Protein AF-A0AAP1VCW6-F1 (afdb_monomer)

Nearest PDB structures (foldseek):
  6bph-assembly1_A-2  TM=6.369E-01  e=2.615E-01  Homo sapiens
  2lcc-assembly1_A  TM=6.722E-01  e=4.137E-01  Homo sapiens
  4qqg-assembly7_G  TM=6.232E-01  e=1.230E+00  Homo sapiens
  7qfz-assembly4_G  TM=5.768E-01  e=9.234E-01  Escherichia fergusonii ATCC 35469
  7qfz-assembly4_H  TM=5.572E-01  e=1.230E+00  Escherichia fergusonii ATCC 35469

Mean predicted aligned error: 6.57 Å

Foldseek 3Di:
DCAQQVLLQQFQQQLKWWQDPVGTDGDDLQLSQLLSQLLRLLRQLVPDFAKEKEKAFQDCLCSLLSSLNSLVLSLLQVDDLVVLLVVLQPDDFQQKKKWWDCPPPPSDIDIWIFTFRHWDDDPNFIWTWTQTDPPVVSHRPIDTAGSVRCLVRLIASADQDPVNVVLLQLLLVQSPLRGPPGDSSSSSRHDAQFEEEEQVVSNVVSQPPIWMDGPPHPTDRSVSNQQEQDPNRHRGRYYYHYLPHPDQPTPQSHEYEQEALSSLVCVLSHNHRHYYYYYYPVRDDPSSCVSCVLQVVQFDPPPSPWDPHPNGNDDNPPSMDMTMGTHDPPDSSPVPDD

Radius of gyration: 20.43 Å; Cα contacts (8 Å, |Δi|>4): 714; chains: 1; bounding box: 52×55×57 Å

Secondary structure (DSSP, 8-state):
---SHHHHTTB-GGG-EEEETTEEEEPPHHHHHHHHHHHHHHHHHTTSSEEEEEEEES--TTHHHHHHHHHHHHHHHH--HHHHHHHHHTSPTT-EEEEEETT-TTS--EEEEEEEEEEEEETTEEEEEEEEEESGGGTT-EEEEEHHHHHHHT-BSSB--HHHHHHHHHHHHHHHHHBTT--SSGGGSSS-SEEEEE-HHHHHHHHTT-EEEETTEEEEEHHHHTTEEPTT-B--SEEEEETT-------TTSEEEEESHHHHTTGGG---SEEEEEEEGGG--HHHHHHHHTTGGGB-SS-S----SSS---PPPTT-EEEEEEEPTT--TT-S--

pLDDT: mean 87.12, std 12.09, range [39.97, 98.0]

Solvent-accessible surface area (backbone atoms only — not comparable to full-atom values): 17910 Å² total; per-residue (Å²): 130,85,63,44,46,63,56,49,48,29,49,45,62,87,52,41,26,39,46,50,98,92,41,79,38,74,54,54,69,66,53,46,44,32,22,49,50,18,22,50,39,27,36,45,22,70,74,66,51,30,35,42,35,42,35,37,23,84,64,47,83,57,43,63,56,30,22,49,47,13,23,46,50,34,44,25,49,69,57,50,78,64,60,48,48,52,55,62,66,67,49,58,67,63,42,59,34,19,34,37,45,65,78,28,100,79,71,48,65,43,70,36,30,25,27,32,70,38,76,45,76,57,97,92,41,63,22,47,29,27,36,22,51,36,51,74,95,35,48,76,40,73,44,71,31,37,63,73,50,36,63,73,28,32,48,16,61,18,50,77,48,73,69,50,47,56,37,50,52,52,28,44,54,50,42,50,77,32,21,59,81,37,45,76,62,44,81,43,41,51,60,47,46,25,29,38,27,25,60,56,70,60,57,56,57,60,38,57,85,40,27,36,31,37,99,90,42,78,72,39,44,45,56,46,53,44,31,57,19,48,93,84,41,37,49,35,38,30,34,58,41,44,54,89,52,86,79,70,86,53,36,47,64,9,32,34,34,21,45,33,51,76,22,46,75,44,58,86,67,59,70,28,19,13,32,35,36,42,24,29,62,86,44,67,44,71,68,51,47,60,62,51,56,76,45,55,90,33,53,44,89,72,61,85,82,76,50,88,50,86,52,61,76,68,75,70,50,95,72,42,50,75,49,52,27,54,42,69,74,94,59,64,85,77,76,61,84,131

Sequence (338 aa):
MQQVDTVMGAVHRERLSVRTDGGSCPMPAWADWLIWLGAWLRSQAALSGRRVTVVLLPTRRLAAAFVGLGAMLAASRLHDDILDWEALQALPVGTLVHWRDLKGKNGRAVSYSGTVDGICDIDGNQFLAIVGQTPAKSKGVTYRLSRASALRYGVTRGAVTKRGEDTLARAASLMKNIVDASSTTWIRSPMADSTVITERSSFLADLDGVLLETDNVPAVSLRETLVLTDSEGRHGKLRLIPVRGLDSDDVLQGVTILDGARATSRLGQVSARSTVVLLDHADFDEEVANVLNRFLAYSVDEGIHVGEGVNPVIEPPTSINSFIFALPEGKDIFDGEI

Structure (mmCIF, N/CA/C/O backbone):
data_AF-A0AAP1VCW6-F1
#
_entry.id   AF-A0AAP1VCW6-F1
#
loop_
_atom_site.group_PDB
_atom_site.id
_atom_site.type_symbol
_atom_site.label_atom_id
_atom_site.label_alt_id
_atom_site.label_comp_id
_atom_site.label_asym_id
_atom_site.label_entity_id
_atom_site.label_seq_id
_atom_site.pdbx_PDB_ins_code
_atom_site.Cartn_x
_atom_site.Cartn_y
_atom_site.Cartn_z
_atom_site.occupancy
_atom_site.B_iso_or_equiv
_atom_site.auth_seq_id
_atom_site.auth_comp_id
_atom_site.auth_asym_id
_atom_site.auth_atom_id
_atom_site.pdbx_PDB_model_num
ATOM 1 N N . MET A 1 1 ? -17.759 -9.996 -13.072 1.00 47.34 1 MET A N 1
ATOM 2 C CA . MET A 1 1 ? -16.914 -9.454 -14.161 1.00 47.34 1 MET A CA 1
ATOM 3 C C . MET A 1 1 ? -17.085 -7.939 -14.405 1.00 47.34 1 MET A C 1
ATOM 5 O O . MET A 1 1 ? -16.941 -7.492 -15.526 1.00 47.34 1 MET A O 1
ATOM 9 N N . GLN A 1 2 ? -17.289 -7.101 -13.376 1.00 49.19 2 GLN A N 1
ATOM 10 C CA . GLN A 1 2 ? -17.204 -5.622 -13.483 1.00 49.19 2 GLN A CA 1
ATOM 11 C C . GLN A 1 2 ? -15.735 -5.100 -13.442 1.00 49.19 2 GLN A C 1
ATOM 13 O O . GLN A 1 2 ? -15.433 -4.085 -12.833 1.00 49.19 2 GLN A O 1
ATOM 18 N N . GLN A 1 3 ? -14.775 -5.877 -13.955 1.00 71.38 3 GLN A N 1
ATOM 19 C CA . GLN A 1 3 ? -13.795 -6.476 -13.039 1.00 71.38 3 GLN A CA 1
ATOM 20 C C . GLN A 1 3 ? -12.380 -5.861 -12.952 1.00 71.38 3 GLN A C 1
ATOM 22 O O . GLN A 1 3 ? -11.855 -5.810 -11.850 1.00 71.38 3 GLN A O 1
ATOM 27 N N . VAL A 1 4 ? -11.752 -5.364 -14.015 1.00 79.94 4 VAL A N 1
ATOM 28 C CA . VAL A 1 4 ? -10.428 -4.690 -13.933 1.00 79.94 4 VAL A CA 1
ATOM 29 C C . VAL A 1 4 ? -10.440 -3.413 -14.761 1.00 79.94 4 VAL A C 1
ATOM 31 O O . VAL A 1 4 ? -9.986 -2.373 -14.291 1.00 79.94 4 VAL A O 1
ATOM 34 N N . ASP A 1 5 ? -11.055 -3.457 -15.939 1.00 81.50 5 ASP A N 1
ATOM 35 C CA . ASP A 1 5 ? -11.090 -2.341 -16.891 1.00 81.50 5 ASP A CA 1
ATOM 36 C C . ASP A 1 5 ? -11.745 -1.090 -16.309 1.00 81.50 5 ASP A C 1
ATOM 38 O O . ASP A 1 5 ? -11.299 0.024 -16.562 1.00 81.50 5 ASP A O 1
ATOM 42 N N . THR A 1 6 ? -12.761 -1.257 -15.457 1.00 85.56 6 THR A N 1
ATOM 43 C CA . THR A 1 6 ? -13.397 -0.133 -14.757 1.00 85.56 6 THR A CA 1
ATOM 44 C C . THR A 1 6 ? -12.452 0.539 -13.761 1.00 85.56 6 THR A C 1
ATOM 46 O O . THR A 1 6 ? -12.497 1.757 -13.606 1.00 85.56 6 THR A O 1
ATOM 49 N N . VAL A 1 7 ? -11.594 -0.231 -13.085 1.00 85.81 7 VAL A N 1
ATOM 50 C CA . VAL A 1 7 ? -10.597 0.325 -12.159 1.00 85.81 7 VAL A CA 1
ATOM 51 C C . VAL A 1 7 ? -9.491 1.001 -12.955 1.00 85.81 7 VAL A C 1
ATOM 53 O O . VAL A 1 7 ? -9.175 2.155 -12.697 1.00 85.81 7 VAL A O 1
ATOM 56 N N . MET A 1 8 ? -8.952 0.318 -13.965 1.00 88.31 8 MET A N 1
ATOM 57 C CA . MET A 1 8 ? -7.858 0.837 -14.788 1.00 88.31 8 MET A CA 1
ATOM 58 C C . MET A 1 8 ? -8.272 2.073 -15.595 1.00 88.31 8 MET A C 1
ATOM 60 O O . MET A 1 8 ? -7.515 3.036 -15.682 1.00 88.31 8 MET A O 1
ATOM 64 N N . GLY A 1 9 ? -9.498 2.101 -16.121 1.00 86.44 9 GLY A N 1
ATOM 65 C CA . GLY A 1 9 ? -10.064 3.257 -16.816 1.00 86.44 9 GLY A CA 1
ATOM 66 C C . GLY A 1 9 ? -10.303 4.474 -15.918 1.00 86.44 9 GLY A C 1
ATOM 67 O O . GLY A 1 9 ? -10.475 5.570 -16.437 1.00 86.44 9 GLY A O 1
ATOM 68 N N . ALA A 1 10 ? -10.284 4.305 -14.592 1.00 89.56 10 ALA A N 1
ATOM 69 C CA . ALA A 1 10 ? -10.431 5.396 -13.633 1.00 89.56 10 ALA A CA 1
ATOM 70 C C . ALA A 1 10 ? -9.092 6.019 -13.195 1.00 89.56 10 ALA A C 1
ATOM 72 O O . ALA A 1 10 ? -9.123 7.009 -12.470 1.00 89.56 10 ALA A O 1
ATOM 73 N N . VAL A 1 11 ? -7.934 5.455 -13.570 1.00 90.62 11 VAL A N 1
ATOM 74 C CA . VAL A 1 11 ? -6.604 5.907 -13.108 1.00 90.62 11 VAL A CA 1
ATOM 75 C C . VAL A 1 11 ? -5.882 6.726 -14.185 1.00 90.62 11 VAL A C 1
ATOM 77 O O . VAL A 1 11 ? -5.208 6.176 -15.047 1.00 90.62 11 VAL A O 1
ATOM 80 N N . HIS A 1 12 ? -5.952 8.049 -14.108 1.00 92.00 12 HIS A N 1
ATOM 81 C CA . HIS A 1 12 ? -5.403 9.008 -15.082 1.00 92.00 12 HIS A CA 1
ATOM 82 C C . HIS A 1 12 ? -3.909 9.302 -14.857 1.00 92.00 12 HIS A C 1
ATOM 84 O O . HIS A 1 12 ? -3.533 10.374 -14.371 1.00 92.00 12 HIS A O 1
ATOM 90 N N . ARG A 1 13 ? -3.036 8.325 -15.144 1.00 91.75 13 ARG A N 1
ATOM 91 C CA . ARG A 1 13 ? -1.577 8.415 -14.896 1.00 91.75 13 ARG A CA 1
ATOM 92 C C . ARG A 1 13 ? -0.891 9.525 -15.687 1.00 91.75 13 ARG A C 1
ATOM 94 O O . ARG A 1 13 ? 0.103 10.064 -15.217 1.00 91.75 13 ARG A O 1
ATOM 101 N N . GLU A 1 14 ? -1.439 9.915 -16.831 1.00 91.44 14 GLU A N 1
ATOM 102 C CA . GLU A 1 14 ? -0.944 11.016 -17.657 1.00 91.44 14 GLU A CA 1
ATOM 103 C C . GLU A 1 14 ? -0.991 12.376 -16.944 1.00 91.44 14 GLU A C 1
ATOM 105 O O . GLU A 1 14 ? -0.280 13.300 -17.332 1.00 91.44 14 GLU A O 1
ATOM 110 N N . ARG A 1 15 ? -1.784 12.493 -15.870 1.00 93.88 15 ARG A N 1
ATOM 111 C CA . ARG A 1 15 ? -1.825 13.681 -15.001 1.00 93.88 15 ARG A CA 1
ATOM 112 C C . ARG A 1 15 ? -0.663 13.744 -14.014 1.00 93.88 15 ARG A C 1
ATOM 114 O O . ARG A 1 15 ? -0.519 14.745 -13.313 1.00 93.88 15 ARG A O 1
ATOM 121 N N . LEU A 1 16 ? 0.115 12.670 -13.894 1.00 94.56 16 LEU A N 1
ATOM 122 C CA . LEU A 1 16 ? 1.230 12.569 -12.969 1.00 94.56 16 LEU A CA 1
ATOM 123 C C . LEU A 1 16 ? 2.539 12.941 -13.667 1.00 94.56 16 LEU A C 1
ATOM 125 O O . LEU A 1 16 ? 2.917 12.378 -14.693 1.00 94.56 16 LEU A O 1
ATOM 129 N N . SER A 1 17 ? 3.273 13.853 -13.048 1.00 95.50 17 SER A N 1
ATOM 130 C CA . SER A 1 17 ? 4.595 14.284 -13.493 1.00 95.50 17 SER A CA 1
ATOM 131 C C . SER A 1 17 ? 5.607 14.167 -12.359 1.00 95.50 17 SER A C 1
ATOM 133 O O . SER A 1 17 ? 5.255 14.115 -11.175 1.00 95.50 17 SER A O 1
ATOM 135 N N . VAL A 1 18 ? 6.884 14.087 -12.731 1.00 94.94 18 VAL A N 1
ATOM 136 C CA . VAL A 1 18 ? 8.005 14.145 -11.793 1.00 94.94 18 VAL A CA 1
ATOM 137 C C . VAL A 1 18 ? 8.579 15.549 -11.845 1.00 94.94 18 VAL A C 1
ATOM 139 O O . VAL A 1 18 ? 8.857 16.086 -12.916 1.00 94.94 18 VAL A O 1
ATOM 142 N N . ARG A 1 19 ? 8.789 16.154 -10.680 1.00 93.38 19 ARG A N 1
ATOM 143 C CA . ARG A 1 19 ? 9.448 17.451 -10.590 1.00 93.38 19 ARG A CA 1
ATOM 144 C C . ARG A 1 19 ? 10.945 17.260 -10.401 1.00 93.38 19 ARG A C 1
ATOM 146 O O . ARG A 1 19 ? 11.387 16.612 -9.455 1.00 93.38 19 ARG A O 1
ATOM 153 N N . THR A 1 20 ? 11.708 17.873 -11.293 1.00 86.94 20 THR A N 1
ATOM 154 C CA . THR A 1 20 ? 13.172 17.936 -11.263 1.00 86.94 20 THR A CA 1
ATOM 155 C C . THR A 1 20 ? 13.628 19.383 -11.070 1.00 86.94 20 THR A C 1
ATOM 157 O O . THR A 1 20 ? 12.814 20.309 -11.126 1.00 86.94 20 THR A O 1
ATOM 160 N N . ASP A 1 21 ? 14.932 19.609 -10.895 1.00 84.88 21 ASP A N 1
ATOM 161 C CA . ASP A 1 21 ? 15.502 20.965 -10.845 1.00 84.88 21 ASP A CA 1
ATOM 162 C C . ASP A 1 21 ? 15.213 21.768 -12.128 1.00 84.88 21 ASP A C 1
ATOM 164 O O . ASP A 1 21 ? 15.089 22.991 -12.088 1.00 84.88 21 ASP A O 1
ATOM 168 N N . GLY A 1 22 ? 15.053 21.077 -13.264 1.00 85.31 22 GLY A N 1
ATOM 169 C CA . GLY A 1 22 ? 14.693 21.661 -14.559 1.00 85.31 22 GLY A CA 1
ATOM 170 C C . GLY A 1 22 ? 13.197 21.945 -14.740 1.00 85.31 22 GLY A C 1
ATOM 171 O O . GLY A 1 22 ? 12.800 22.422 -15.800 1.00 85.31 22 GLY A O 1
ATOM 172 N N . GLY A 1 23 ? 12.371 21.663 -13.728 1.00 90.62 23 GLY A N 1
ATOM 173 C CA . GLY A 1 23 ? 10.919 21.812 -13.764 1.00 90.62 23 GLY A CA 1
ATOM 174 C C . GLY A 1 23 ? 10.172 20.480 -13.831 1.00 90.62 23 GLY A C 1
ATOM 175 O O . GLY A 1 23 ? 10.717 19.414 -13.526 1.00 90.62 23 GLY A O 1
ATOM 176 N N . SER A 1 24 ? 8.895 20.572 -14.195 1.00 93.12 24 SER A N 1
ATOM 177 C CA . SER A 1 24 ? 8.006 19.426 -14.379 1.00 93.12 24 SER A CA 1
ATOM 178 C C . SER A 1 24 ? 8.373 18.643 -15.629 1.00 93.12 24 SER A C 1
ATOM 180 O O . SER A 1 24 ? 8.515 19.235 -16.703 1.00 93.12 24 SER A O 1
ATOM 182 N N . CYS A 1 25 ? 8.486 17.325 -15.520 1.00 94.44 25 CYS A N 1
ATOM 183 C CA . CYS A 1 25 ? 8.579 16.446 -16.673 1.00 94.44 25 CYS A CA 1
ATOM 184 C C . CYS A 1 25 ? 7.520 15.339 -16.602 1.00 94.44 25 CYS A C 1
ATOM 186 O O . CYS A 1 25 ? 7.168 14.879 -15.510 1.00 94.44 25 CYS A O 1
ATOM 188 N N . PRO A 1 26 ? 6.995 14.894 -17.759 1.00 93.75 26 PRO A N 1
ATOM 189 C CA . PRO A 1 26 ? 6.094 13.753 -17.787 1.00 93.75 26 PRO A CA 1
ATOM 190 C C . PRO A 1 26 ? 6.788 12.522 -17.203 1.00 93.75 26 PRO A C 1
ATOM 192 O O . PRO A 1 26 ? 8.016 12.392 -17.264 1.00 93.75 26 PRO A O 1
ATOM 195 N N . MET A 1 27 ? 5.993 11.608 -16.649 1.00 94.06 27 MET A N 1
ATOM 196 C CA . MET A 1 27 ? 6.517 10.363 -16.106 1.00 94.06 27 MET A CA 1
ATOM 197 C C . MET A 1 27 ? 7.313 9.601 -17.184 1.00 94.06 27 MET A C 1
ATOM 199 O O . MET A 1 27 ? 6.807 9.401 -18.291 1.00 94.06 27 MET A O 1
ATOM 203 N N . PRO A 1 28 ? 8.550 9.150 -16.901 1.00 93.00 28 PRO A N 1
ATOM 204 C CA . PRO A 1 28 ? 9.280 8.288 -17.821 1.00 93.00 28 PRO A CA 1
ATOM 205 C C . PRO A 1 28 ? 8.486 7.013 -18.126 1.00 93.00 28 PRO A C 1
ATOM 207 O O . PRO A 1 28 ? 7.885 6.436 -17.222 1.00 93.00 28 PRO A O 1
ATOM 210 N N . ALA A 1 29 ? 8.548 6.524 -19.368 1.00 91.88 29 ALA A N 1
ATOM 211 C CA . ALA A 1 29 ? 7.742 5.384 -19.823 1.00 91.88 29 ALA A CA 1
ATOM 212 C C . ALA A 1 29 ? 7.870 4.128 -18.936 1.00 91.88 29 ALA A C 1
ATOM 214 O O . ALA A 1 29 ? 6.890 3.428 -18.708 1.00 91.88 29 ALA A O 1
ATOM 215 N N . TRP A 1 30 ? 9.062 3.858 -18.392 1.00 93.50 30 TRP A N 1
ATOM 216 C CA . TRP A 1 30 ? 9.283 2.733 -17.478 1.00 93.50 30 TRP A CA 1
ATOM 217 C C . TRP A 1 30 ? 8.551 2.905 -16.140 1.00 93.50 30 TRP A C 1
ATOM 219 O O . TRP A 1 30 ? 7.970 1.951 -15.632 1.00 93.50 30 TRP A O 1
ATOM 229 N N . ALA A 1 31 ? 8.556 4.112 -15.572 1.00 94.50 31 ALA A N 1
ATOM 230 C CA . ALA A 1 31 ? 7.910 4.399 -14.297 1.00 94.50 31 ALA A CA 1
ATOM 231 C C . ALA A 1 31 ? 6.394 4.415 -14.476 1.00 94.50 31 ALA A C 1
ATOM 233 O O . ALA A 1 31 ? 5.669 3.831 -13.675 1.00 94.50 31 ALA A O 1
ATOM 234 N N . ASP A 1 32 ? 5.932 5.005 -15.579 1.00 94.12 32 ASP A N 1
ATOM 235 C CA . ASP A 1 32 ? 4.535 4.983 -15.976 1.00 94.12 32 ASP A CA 1
ATOM 236 C C . ASP A 1 32 ? 4.026 3.535 -16.098 1.00 94.12 32 ASP A C 1
ATOM 238 O O . ASP A 1 32 ? 3.054 3.167 -15.432 1.00 94.12 32 ASP A O 1
ATOM 242 N N . TRP A 1 33 ? 4.741 2.675 -16.834 1.00 93.88 33 TRP A N 1
ATOM 243 C CA . TRP A 1 33 ? 4.414 1.251 -16.964 1.00 93.88 33 TRP A CA 1
ATOM 244 C C . TRP A 1 33 ? 4.376 0.512 -15.617 1.00 93.88 33 TRP A C 1
ATOM 246 O O . TRP A 1 33 ? 3.460 -0.270 -15.372 1.00 93.88 33 TRP A O 1
ATOM 256 N N . LEU A 1 34 ? 5.311 0.783 -14.701 1.00 96.12 34 LEU A N 1
ATOM 257 C CA . LEU A 1 34 ? 5.307 0.171 -13.365 1.00 96.12 34 LEU A CA 1
ATOM 258 C C . LEU A 1 34 ? 4.115 0.616 -12.506 1.00 96.12 34 LEU A C 1
ATOM 260 O O . LEU A 1 34 ? 3.554 -0.204 -11.777 1.00 96.12 34 LEU A O 1
ATOM 264 N N . ILE A 1 35 ? 3.693 1.881 -12.609 1.00 96.00 35 ILE A N 1
ATOM 265 C CA . ILE A 1 35 ? 2.463 2.367 -11.963 1.00 96.00 35 ILE A CA 1
ATOM 266 C C . ILE A 1 35 ? 1.252 1.619 -12.532 1.00 96.00 35 ILE A C 1
ATOM 268 O O . ILE A 1 35 ? 0.387 1.170 -11.780 1.00 96.00 35 ILE A O 1
ATOM 272 N N . TRP A 1 36 ? 1.191 1.431 -13.851 1.00 94.31 36 TRP A N 1
ATOM 273 C CA . TRP A 1 36 ? 0.135 0.624 -14.461 1.00 94.31 36 TRP A CA 1
ATOM 274 C C . TRP A 1 36 ? 0.160 -0.824 -13.973 1.00 94.31 36 TRP A C 1
ATOM 276 O O . TRP A 1 36 ? -0.883 -1.343 -13.575 1.00 94.31 36 TRP A O 1
ATOM 286 N N . LEU A 1 37 ? 1.338 -1.451 -13.919 1.00 93.94 37 LEU A N 1
ATOM 287 C CA . LEU A 1 37 ? 1.495 -2.826 -13.452 1.00 93.94 37 LEU A CA 1
ATOM 288 C C . LEU A 1 37 ? 0.999 -2.982 -12.011 1.00 93.94 37 LEU A C 1
ATOM 290 O O . LEU A 1 37 ? 0.255 -3.914 -11.713 1.00 93.94 37 LEU A O 1
ATOM 294 N N . GLY A 1 38 ? 1.365 -2.059 -11.120 1.00 95.56 38 GLY A N 1
ATOM 295 C CA . GLY A 1 38 ? 0.890 -2.056 -9.737 1.00 95.56 38 GLY A CA 1
ATOM 296 C C . GLY A 1 38 ? -0.632 -1.941 -9.627 1.00 95.56 38 GLY A C 1
ATOM 297 O O . GLY A 1 38 ? -1.262 -2.697 -8.884 1.00 95.56 38 GLY A O 1
ATOM 298 N N . ALA A 1 39 ? -1.234 -1.035 -10.404 1.00 93.88 39 ALA A N 1
ATOM 299 C CA . ALA A 1 39 ? -2.684 -0.849 -10.442 1.00 93.88 39 ALA A CA 1
ATOM 300 C C . ALA A 1 39 ? -3.407 -2.092 -10.986 1.00 93.88 39 ALA A C 1
ATOM 302 O O . ALA A 1 39 ? -4.414 -2.537 -10.420 1.00 93.88 39 ALA A O 1
ATOM 303 N N . TRP A 1 40 ? -2.859 -2.697 -12.041 1.00 91.06 40 TRP A N 1
ATOM 304 C CA . TRP A 1 40 ? -3.385 -3.922 -12.631 1.00 91.06 40 TRP A CA 1
ATOM 305 C C . TRP A 1 40 ? -3.292 -5.089 -11.647 1.00 91.06 40 TRP A C 1
ATOM 307 O O . TRP A 1 40 ? -4.306 -5.720 -11.361 1.00 91.06 40 TRP A O 1
ATOM 317 N N . LEU A 1 41 ? -2.125 -5.326 -11.039 1.00 91.94 41 LEU A N 1
ATOM 318 C CA . LEU A 1 41 ? -1.927 -6.384 -10.042 1.00 91.94 41 LEU A CA 1
ATOM 319 C C . LEU A 1 41 ? -2.873 -6.240 -8.848 1.00 91.94 41 LEU A C 1
ATOM 321 O O . LEU A 1 41 ? -3.428 -7.240 -8.385 1.00 91.94 41 LEU A O 1
ATOM 325 N N . ARG A 1 42 ? -3.100 -5.012 -8.368 1.00 92.69 42 ARG A N 1
ATOM 326 C CA . ARG A 1 42 ? -4.054 -4.753 -7.282 1.00 92.69 42 ARG A CA 1
ATOM 327 C C . ARG A 1 42 ? -5.489 -5.072 -7.690 1.00 92.69 42 ARG A C 1
ATOM 329 O O . ARG A 1 42 ? -6.232 -5.630 -6.880 1.00 92.69 42 ARG A O 1
ATOM 336 N N . SER A 1 43 ? -5.862 -4.728 -8.919 1.00 89.31 43 SER A N 1
ATOM 337 C CA . SER A 1 43 ? -7.182 -5.030 -9.480 1.00 89.31 43 SER A CA 1
ATOM 338 C C . SER A 1 43 ? -7.376 -6.540 -9.631 1.00 89.31 43 SER A C 1
ATOM 340 O O . SER A 1 43 ? -8.404 -7.070 -9.224 1.00 89.31 43 SER A O 1
ATOM 342 N N . GLN A 1 44 ? -6.355 -7.257 -10.109 1.00 85.31 44 GLN A N 1
ATOM 343 C CA . GLN A 1 44 ? -6.377 -8.718 -10.234 1.00 85.31 44 GLN A CA 1
ATOM 344 C C . GLN A 1 44 ? -6.458 -9.435 -8.881 1.00 85.31 44 GLN A C 1
ATOM 346 O O . GLN A 1 44 ? -7.190 -10.416 -8.763 1.00 85.31 44 GLN A O 1
ATOM 351 N N . ALA A 1 45 ? -5.778 -8.930 -7.843 1.00 82.31 45 ALA A N 1
ATOM 352 C CA . ALA A 1 45 ? -5.829 -9.509 -6.495 1.00 82.31 45 ALA A CA 1
ATOM 353 C C . ALA A 1 45 ? -7.267 -9.591 -5.940 1.00 82.31 45 ALA A C 1
ATOM 355 O O . ALA A 1 45 ? -7.577 -10.455 -5.113 1.00 82.31 45 ALA A O 1
ATOM 356 N N . ALA A 1 46 ? -8.155 -8.708 -6.412 1.00 74.12 46 ALA A N 1
ATOM 357 C CA . ALA A 1 46 ? -9.562 -8.686 -6.034 1.00 74.12 46 ALA A CA 1
ATOM 358 C C . ALA A 1 46 ? -10.414 -9.755 -6.744 1.00 74.12 46 ALA A C 1
ATOM 360 O O . ALA A 1 46 ? -11.499 -10.062 -6.257 1.00 74.12 46 ALA A O 1
ATOM 361 N N . LEU A 1 47 ? -9.964 -10.320 -7.873 1.00 69.88 47 LEU A N 1
ATOM 362 C CA . LEU A 1 47 ? -10.823 -11.129 -8.744 1.00 69.88 47 LEU A CA 1
ATOM 363 C C . LEU A 1 47 ? -10.869 -12.610 -8.392 1.00 69.88 47 LEU A C 1
ATOM 365 O O . LEU A 1 47 ? -11.973 -13.137 -8.315 1.00 69.88 47 LEU A O 1
ATOM 369 N N . SER A 1 48 ? -9.706 -13.233 -8.180 1.00 67.12 48 SER A N 1
ATOM 370 C CA . SER A 1 48 ? -9.468 -14.633 -7.761 1.00 67.12 48 SER A CA 1
ATOM 371 C C . SER A 1 48 ? -8.137 -15.104 -8.366 1.00 67.12 48 SER A C 1
ATOM 373 O O . SER A 1 48 ? -7.737 -14.615 -9.426 1.00 67.12 48 SER A O 1
ATOM 375 N N . GLY A 1 49 ? -7.479 -16.081 -7.744 1.00 71.31 49 GLY A N 1
ATOM 376 C CA . GLY A 1 49 ? -6.207 -16.647 -8.208 1.00 71.31 49 GLY A CA 1
ATOM 377 C C . GLY A 1 49 ? -4.969 -15.935 -7.660 1.00 71.31 49 GLY A C 1
ATOM 378 O O . GLY A 1 49 ? -4.986 -14.731 -7.394 1.00 71.31 49 GLY A O 1
ATOM 379 N N . ARG A 1 50 ? -3.877 -16.692 -7.487 1.00 82.25 50 ARG A N 1
ATOM 380 C CA . ARG A 1 50 ? -2.571 -16.141 -7.108 1.00 82.25 50 ARG A CA 1
ATOM 381 C C . ARG A 1 50 ? -1.755 -15.882 -8.376 1.00 82.25 50 ARG A C 1
ATOM 383 O O . ARG A 1 50 ? -1.666 -16.745 -9.237 1.00 82.25 50 ARG A O 1
ATOM 390 N N . ARG A 1 51 ? -1.166 -14.701 -8.522 1.00 87.75 51 ARG A N 1
ATOM 391 C CA . ARG A 1 51 ? -0.361 -14.288 -9.676 1.00 87.75 51 ARG A CA 1
ATOM 392 C C . ARG A 1 51 ? 1.024 -13.883 -9.216 1.00 87.75 51 ARG A C 1
ATOM 394 O O . ARG A 1 51 ? 1.166 -13.173 -8.221 1.00 87.75 51 ARG A O 1
ATOM 401 N N . VAL A 1 52 ? 2.034 -14.296 -9.967 1.00 90.69 52 VAL A N 1
ATOM 402 C CA . VAL A 1 52 ? 3.416 -13.858 -9.779 1.00 90.69 52 VAL A CA 1
ATOM 403 C C . VAL A 1 52 ? 3.879 -13.218 -11.077 1.00 90.69 52 VAL A C 1
ATOM 405 O O . VAL A 1 52 ? 3.827 -13.848 -12.126 1.00 90.69 52 VAL A O 1
ATOM 408 N N . THR A 1 53 ? 4.305 -11.961 -11.023 1.00 92.38 53 THR A N 1
ATOM 409 C CA . THR A 1 53 ? 4.926 -11.268 -12.160 1.00 92.38 53 THR A CA 1
ATOM 410 C C . THR A 1 53 ? 6.404 -11.074 -11.881 1.00 92.38 53 THR A C 1
ATOM 412 O O . THR A 1 53 ? 6.758 -10.530 -10.845 1.00 92.38 53 THR A O 1
ATOM 415 N N . VAL A 1 54 ? 7.276 -11.495 -12.786 1.00 92.94 54 VAL A N 1
ATOM 416 C CA . VAL A 1 54 ? 8.714 -11.222 -12.711 1.00 92.94 54 VAL A CA 1
ATOM 417 C C . VAL A 1 54 ? 9.033 -10.127 -13.709 1.00 92.94 54 VAL A C 1
ATOM 419 O O . VAL A 1 54 ? 8.663 -10.240 -14.872 1.00 92.94 54 VAL A O 1
ATOM 422 N N . VAL A 1 55 ? 9.710 -9.075 -13.259 1.00 94.38 55 VAL A N 1
ATOM 423 C CA . VAL A 1 55 ? 10.111 -7.932 -14.078 1.00 94.38 55 VAL A CA 1
ATOM 424 C C . VAL A 1 55 ? 11.623 -7.775 -13.995 1.00 94.38 55 VAL A C 1
ATOM 426 O O . VAL A 1 55 ? 12.173 -7.561 -12.915 1.00 94.38 55 VAL A O 1
ATOM 429 N N . LEU A 1 56 ? 12.283 -7.851 -15.147 1.00 93.62 56 LEU A N 1
ATOM 430 C CA . LEU A 1 56 ? 13.702 -7.555 -15.298 1.00 93.62 56 LEU A CA 1
AT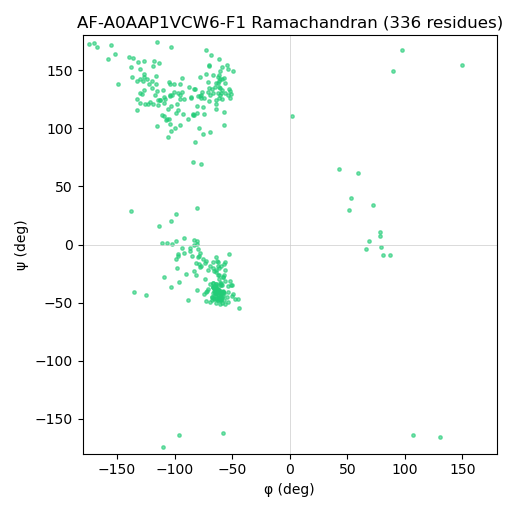OM 431 C C . LEU A 1 56 ? 13.851 -6.123 -15.809 1.00 93.62 56 LEU A C 1
ATOM 433 O O . LEU A 1 56 ? 13.371 -5.799 -16.897 1.00 93.62 56 LEU A O 1
ATOM 437 N N . LEU A 1 57 ? 14.541 -5.284 -15.042 1.00 93.38 57 LEU A N 1
ATOM 438 C CA . LEU A 1 57 ? 14.779 -3.878 -15.355 1.00 93.38 57 LEU A CA 1
ATOM 439 C C . LEU A 1 57 ? 16.271 -3.614 -15.617 1.00 93.38 57 LEU A C 1
ATOM 441 O O . LEU A 1 57 ? 17.125 -4.331 -15.087 1.00 93.38 57 LEU A O 1
ATOM 445 N N . PRO A 1 58 ? 16.618 -2.550 -16.367 1.00 89.81 58 PRO A N 1
ATOM 446 C CA . PRO A 1 58 ? 18.001 -2.080 -16.455 1.00 89.81 58 PRO A CA 1
ATOM 447 C C . PRO A 1 58 ? 18.503 -1.562 -15.102 1.00 89.81 58 PRO A C 1
ATOM 449 O O . PRO A 1 58 ? 19.673 -1.708 -14.764 1.00 89.81 58 PRO A O 1
ATOM 452 N N . THR A 1 59 ? 17.598 -0.937 -14.346 1.00 92.38 59 THR A N 1
ATOM 453 C CA . THR A 1 59 ? 17.766 -0.587 -12.940 1.00 92.38 59 THR A CA 1
ATOM 454 C C . THR A 1 59 ? 16.407 -0.621 -12.245 1.00 92.38 59 THR A C 1
ATOM 456 O O . THR A 1 59 ? 15.408 -0.146 -12.788 1.00 92.38 59 THR A O 1
ATOM 459 N N . ARG A 1 60 ? 16.372 -1.160 -11.032 1.00 93.62 60 ARG A N 1
ATOM 460 C CA . ARG A 1 60 ? 15.192 -1.287 -10.181 1.00 93.62 60 ARG A CA 1
ATOM 461 C C . ARG A 1 60 ? 15.115 -0.191 -9.128 1.00 93.62 60 ARG A C 1
ATOM 463 O O . ARG A 1 60 ? 14.183 -0.198 -8.325 1.00 93.62 60 ARG A O 1
ATOM 470 N N . ARG A 1 61 ? 16.050 0.774 -9.128 1.00 94.44 61 ARG A N 1
ATOM 471 C CA . ARG A 1 61 ? 15.942 1.975 -8.282 1.00 94.44 61 ARG A CA 1
ATOM 472 C C . ARG A 1 61 ? 14.568 2.598 -8.513 1.00 94.44 61 ARG A C 1
ATOM 474 O O . ARG A 1 61 ? 14.190 2.849 -9.652 1.00 94.44 61 ARG A O 1
ATOM 481 N N . LEU A 1 62 ? 13.818 2.815 -7.432 1.00 96.31 62 LEU A N 1
ATOM 482 C CA . LEU A 1 62 ? 12.431 3.309 -7.428 1.00 96.31 62 LEU A CA 1
ATOM 483 C C . LEU A 1 62 ? 11.362 2.380 -8.028 1.00 96.31 62 LEU A C 1
ATOM 485 O O . LEU A 1 62 ? 10.179 2.708 -7.935 1.00 96.31 62 LEU A O 1
ATOM 489 N N . ALA A 1 63 ? 11.702 1.224 -8.599 1.00 97.25 63 ALA A N 1
ATOM 490 C CA . ALA A 1 63 ? 10.714 0.388 -9.277 1.00 97.25 63 ALA A CA 1
ATOM 491 C C . ALA A 1 63 ? 9.606 -0.076 -8.316 1.00 97.25 63 ALA A C 1
ATOM 493 O O . ALA A 1 63 ? 8.419 0.098 -8.594 1.00 97.25 63 ALA A O 1
ATOM 494 N N . ALA A 1 64 ? 9.990 -0.550 -7.127 1.00 97.94 64 ALA A N 1
ATOM 495 C CA . ALA A 1 64 ? 9.045 -0.952 -6.085 1.00 97.94 64 ALA A CA 1
ATOM 496 C C . ALA A 1 64 ? 8.142 0.200 -5.616 1.00 97.94 64 ALA A C 1
ATOM 498 O O . ALA A 1 64 ? 6.974 -0.012 -5.293 1.00 97.94 64 ALA A O 1
ATOM 499 N N . ALA A 1 65 ? 8.663 1.427 -5.614 1.00 97.81 65 ALA A N 1
ATOM 500 C CA . ALA A 1 65 ? 7.910 2.617 -5.246 1.00 97.81 65 ALA A CA 1
ATOM 501 C C . ALA A 1 65 ? 6.809 2.923 -6.269 1.00 97.81 65 ALA A C 1
ATOM 503 O O . ALA A 1 65 ? 5.670 3.176 -5.886 1.00 97.81 65 ALA A O 1
ATOM 504 N N . PHE A 1 66 ? 7.126 2.849 -7.562 1.00 97.94 66 PHE A N 1
ATOM 505 C CA . PHE A 1 66 ? 6.160 3.105 -8.631 1.00 97.94 66 PHE A CA 1
ATOM 506 C C . PHE A 1 66 ? 5.105 2.004 -8.752 1.00 97.94 66 PHE A C 1
ATOM 508 O O . PHE A 1 66 ? 3.924 2.314 -8.897 1.00 97.94 66 PHE A O 1
ATOM 515 N N . VAL A 1 67 ? 5.487 0.737 -8.576 1.00 98.00 67 VAL A N 1
ATOM 516 C CA . VAL A 1 67 ? 4.514 -0.360 -8.459 1.00 98.00 67 VAL A CA 1
ATOM 517 C C . VAL A 1 67 ? 3.606 -0.158 -7.241 1.00 98.00 67 VAL A C 1
ATOM 519 O O . VAL A 1 67 ? 2.385 -0.258 -7.356 1.00 98.00 67 VAL A O 1
ATOM 522 N N . GLY A 1 68 ? 4.174 0.183 -6.080 1.00 97.50 68 GLY A N 1
ATOM 523 C CA . GLY A 1 68 ? 3.401 0.471 -4.870 1.00 97.50 68 GLY A CA 1
ATOM 524 C C . GLY A 1 68 ? 2.424 1.636 -5.056 1.00 97.50 68 GLY A C 1
ATOM 525 O O . GLY A 1 68 ? 1.267 1.538 -4.652 1.00 97.50 68 GLY A O 1
ATOM 526 N N . LEU A 1 69 ? 2.852 2.704 -5.737 1.00 97.69 69 LEU A N 1
ATOM 527 C CA . LEU A 1 69 ? 1.995 3.836 -6.096 1.00 97.69 69 LEU A CA 1
ATOM 528 C C . LEU A 1 69 ? 0.817 3.393 -6.969 1.00 97.69 69 LEU A C 1
ATOM 530 O O . LEU A 1 69 ? -0.326 3.733 -6.672 1.00 97.69 69 LEU A O 1
ATOM 534 N N . GLY A 1 70 ? 1.085 2.598 -8.005 1.00 96.88 70 GLY A N 1
ATOM 535 C CA . GLY A 1 70 ? 0.058 1.995 -8.850 1.00 96.88 70 GLY A CA 1
ATOM 536 C C . GLY A 1 70 ? -0.988 1.220 -8.057 1.00 96.88 70 GLY A C 1
ATOM 537 O O . GLY A 1 70 ? -2.193 1.438 -8.206 1.00 96.88 70 GLY A O 1
ATOM 538 N N . ALA A 1 71 ? -0.525 0.352 -7.159 1.00 96.31 71 ALA A N 1
ATOM 539 C CA . ALA A 1 71 ? -1.403 -0.434 -6.306 1.00 96.31 71 ALA A CA 1
ATOM 540 C C . ALA A 1 71 ? -2.261 0.453 -5.384 1.00 96.31 71 ALA A C 1
ATOM 542 O O . ALA A 1 71 ? -3.454 0.197 -5.231 1.00 96.31 71 ALA A O 1
ATOM 543 N N . MET A 1 72 ? -1.699 1.531 -4.828 1.00 95.94 72 MET A N 1
ATOM 544 C CA . MET A 1 72 ? -2.444 2.506 -4.019 1.00 95.94 72 MET A CA 1
ATOM 545 C C . MET A 1 72 ? -3.495 3.274 -4.832 1.00 95.94 72 MET A C 1
ATOM 547 O O . MET A 1 72 ? -4.606 3.481 -4.343 1.00 95.94 72 MET A O 1
ATOM 551 N N . LEU A 1 73 ? -3.191 3.664 -6.076 1.00 95.38 73 LEU A N 1
ATOM 552 C CA . LEU A 1 73 ? -4.153 4.331 -6.964 1.00 95.38 73 LEU A CA 1
ATOM 553 C C . LEU A 1 73 ? -5.389 3.448 -7.182 1.00 95.38 73 LEU A C 1
ATOM 555 O O . LEU A 1 73 ? -6.514 3.888 -6.926 1.00 95.38 73 LEU A O 1
ATOM 559 N N . ALA A 1 74 ? -5.178 2.182 -7.553 1.00 93.81 74 ALA A N 1
ATOM 560 C CA . ALA A 1 74 ? -6.255 1.205 -7.712 1.00 93.81 74 ALA A CA 1
ATOM 561 C C . ALA A 1 74 ? -6.996 0.927 -6.392 1.00 93.81 74 ALA A C 1
ATOM 563 O O . ALA A 1 74 ? -8.227 0.873 -6.374 1.00 93.81 74 ALA A O 1
ATOM 564 N N . ALA A 1 75 ? -6.280 0.805 -5.270 1.00 93.44 75 ALA A N 1
ATOM 565 C CA . ALA A 1 75 ? -6.888 0.587 -3.958 1.00 93.44 75 ALA A CA 1
ATOM 566 C C . ALA A 1 75 ? -7.805 1.746 -3.538 1.00 93.44 75 ALA A C 1
ATOM 568 O O . ALA A 1 75 ? -8.898 1.503 -3.031 1.00 93.44 75 ALA A O 1
ATOM 569 N N . SER A 1 76 ? -7.416 2.994 -3.823 1.00 94.19 76 SER A N 1
ATOM 570 C CA . SER A 1 76 ? -8.237 4.173 -3.519 1.00 94.19 76 SER A CA 1
ATOM 571 C C . SER A 1 76 ? -9.585 4.172 -4.251 1.00 94.19 76 SER A C 1
ATOM 573 O O . SER A 1 76 ? -10.573 4.689 -3.727 1.00 94.19 76 SER A O 1
ATOM 575 N N . ARG A 1 77 ? -9.643 3.559 -5.443 1.00 92.50 77 ARG A N 1
ATOM 576 C CA . ARG A 1 77 ? -10.867 3.380 -6.238 1.00 92.50 77 ARG A CA 1
ATOM 577 C C . ARG A 1 77 ? -11.717 2.205 -5.766 1.00 92.50 77 ARG A C 1
ATOM 579 O O . ARG A 1 77 ? -12.943 2.287 -5.824 1.00 92.50 77 ARG A O 1
ATOM 586 N N . LEU A 1 78 ? -11.054 1.111 -5.396 1.00 90.12 78 LEU A N 1
ATOM 587 C CA . LEU A 1 78 ? -11.657 -0.162 -4.988 1.00 90.12 78 LEU A CA 1
ATOM 588 C C . LEU A 1 78 ? -12.162 -0.164 -3.544 1.00 90.12 78 LEU A C 1
ATOM 590 O O . LEU A 1 78 ? -12.811 -1.118 -3.128 1.00 90.12 78 LEU A O 1
ATOM 594 N N . HIS A 1 79 ? -11.821 0.861 -2.773 1.00 89.50 79 HIS A N 1
ATOM 595 C CA . HIS A 1 79 ? -12.133 0.922 -1.359 1.00 89.50 79 HIS A CA 1
ATOM 596 C C . HIS A 1 79 ? -13.641 0.849 -1.074 1.00 89.50 79 HIS A C 1
ATOM 598 O O . HIS A 1 79 ? -14.430 1.614 -1.630 1.00 89.50 79 HIS A O 1
ATOM 604 N N . ASP A 1 80 ? -13.995 -0.043 -0.148 1.00 82.69 80 ASP A N 1
ATOM 605 C CA . ASP A 1 80 ? -15.348 -0.271 0.347 1.00 82.69 80 ASP A CA 1
ATOM 606 C C . ASP A 1 80 ? -15.344 -0.259 1.886 1.00 82.69 80 ASP A C 1
ATOM 608 O O . ASP A 1 80 ? -14.677 -1.071 2.533 1.00 82.69 80 ASP A O 1
ATOM 612 N N . ASP A 1 81 ? -16.129 0.647 2.470 1.00 82.62 81 ASP A N 1
ATOM 613 C CA . ASP A 1 81 ? -16.322 0.795 3.917 1.00 82.62 81 ASP A CA 1
ATOM 614 C C . ASP A 1 81 ? -16.903 -0.479 4.584 1.00 82.62 81 ASP A C 1
ATOM 616 O O . ASP A 1 81 ? -16.881 -0.615 5.813 1.00 82.62 81 ASP A O 1
ATOM 620 N N . ILE A 1 82 ? -17.505 -1.402 3.822 1.00 74.81 82 ILE A N 1
ATOM 621 C CA . ILE A 1 82 ? -17.949 -2.717 4.318 1.00 74.81 82 ILE A CA 1
ATOM 622 C C . ILE A 1 82 ? -16.743 -3.595 4.651 1.00 74.81 82 ILE A C 1
ATOM 624 O O . ILE A 1 82 ? -16.666 -4.103 5.771 1.00 74.81 82 ILE A O 1
ATOM 628 N N . LEU A 1 83 ? -15.781 -3.703 3.733 1.00 77.31 83 LEU A N 1
ATOM 629 C CA . LEU A 1 83 ? -14.580 -4.524 3.913 1.00 77.31 83 LEU A CA 1
ATOM 630 C C . LEU A 1 83 ? -13.711 -4.012 5.064 1.00 77.31 83 LEU A C 1
ATOM 632 O O . LEU A 1 83 ? -13.128 -4.797 5.808 1.00 77.31 83 L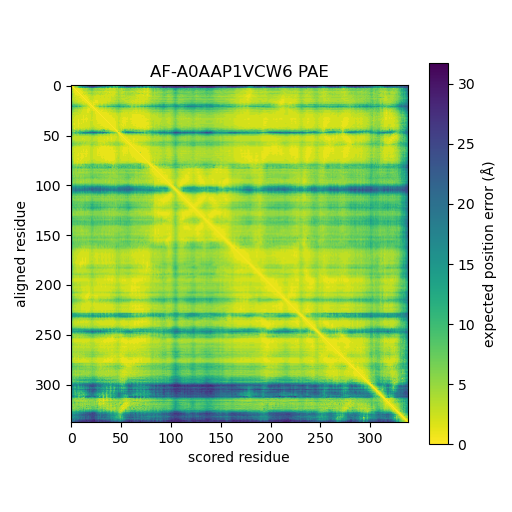EU A O 1
ATOM 636 N N . ASP A 1 84 ? -13.672 -2.696 5.263 1.00 85.50 84 ASP A N 1
ATOM 637 C CA . ASP A 1 84 ? -13.001 -2.085 6.408 1.00 85.50 84 ASP A CA 1
ATOM 638 C C . ASP A 1 84 ? -13.594 -2.536 7.743 1.00 85.50 84 ASP A C 1
ATOM 640 O O . ASP A 1 84 ? -12.861 -2.803 8.695 1.00 85.50 84 ASP A O 1
ATOM 644 N N . TRP A 1 85 ? -14.924 -2.616 7.829 1.00 91.06 85 TRP A N 1
ATOM 645 C CA . TRP A 1 85 ? -15.579 -3.086 9.042 1.00 91.06 85 TRP A CA 1
ATOM 646 C C . TRP A 1 85 ? -15.285 -4.563 9.287 1.00 91.06 85 TRP A C 1
ATOM 648 O O . TRP A 1 85 ? -14.883 -4.909 10.393 1.00 91.06 85 TRP A O 1
ATOM 658 N N . GLU A 1 86 ? -15.399 -5.410 8.266 1.00 89.75 86 GLU A N 1
ATOM 659 C CA . GLU A 1 86 ? -15.054 -6.833 8.373 1.00 89.75 86 GLU A CA 1
ATOM 660 C C . GLU A 1 86 ? -13.593 -7.030 8.804 1.00 89.75 86 GLU A C 1
ATOM 662 O O . GLU A 1 86 ? -1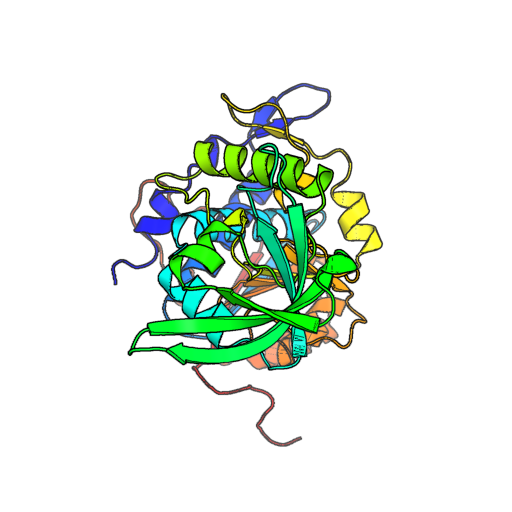3.306 -7.832 9.694 1.00 89.75 86 GLU A O 1
ATOM 667 N N . ALA A 1 87 ? -12.669 -6.231 8.260 1.00 87.88 87 ALA A N 1
ATOM 668 C CA . ALA A 1 87 ? -11.267 -6.242 8.664 1.00 87.88 87 ALA A CA 1
ATOM 669 C C . ALA A 1 87 ? -11.081 -5.840 10.136 1.00 87.88 87 ALA A C 1
ATOM 671 O O . ALA A 1 87 ? -10.270 -6.445 10.836 1.00 87.88 87 ALA A O 1
ATOM 672 N N . LEU A 1 88 ? -11.838 -4.852 10.630 1.00 91.38 88 LEU A N 1
ATOM 673 C CA . LEU A 1 88 ? -11.844 -4.487 12.050 1.00 91.38 88 LEU A CA 1
ATOM 674 C C . LEU A 1 88 ? -12.423 -5.601 12.933 1.00 91.38 88 LEU A C 1
ATOM 676 O O . LEU A 1 88 ? -11.930 -5.806 14.041 1.00 91.38 88 LEU A O 1
ATOM 680 N N . GLN A 1 89 ? -13.440 -6.322 12.457 1.00 92.88 89 GLN A N 1
ATOM 681 C CA . GLN A 1 89 ? -14.038 -7.454 13.172 1.00 92.88 89 GLN A CA 1
ATOM 682 C C . GLN A 1 89 ? -13.103 -8.660 13.257 1.00 92.88 89 GLN A C 1
ATOM 684 O O . GLN A 1 89 ? -13.114 -9.367 14.261 1.00 92.88 89 GLN A O 1
ATOM 689 N N . ALA A 1 90 ? -12.285 -8.871 12.227 1.00 91.25 90 ALA A N 1
ATOM 690 C CA . ALA A 1 90 ? -11.322 -9.962 12.159 1.00 91.25 90 ALA A CA 1
ATOM 691 C C . ALA A 1 90 ? -10.031 -9.703 12.960 1.00 91.25 90 ALA A C 1
ATOM 693 O O . ALA A 1 90 ? -9.165 -10.579 13.016 1.00 91.25 90 ALA A O 1
ATOM 694 N N . LEU A 1 91 ? -9.864 -8.522 13.571 1.00 90.62 91 LEU A N 1
ATOM 695 C CA . LEU A 1 91 ? -8.675 -8.225 14.371 1.00 90.62 91 LEU A CA 1
ATOM 696 C C . LEU A 1 91 ? -8.578 -9.169 15.582 1.00 90.62 91 LEU A C 1
ATOM 698 O O . LEU A 1 91 ? -9.532 -9.262 16.360 1.00 90.62 91 LEU A O 1
ATOM 702 N N . PRO A 1 92 ? -7.415 -9.808 15.817 1.00 92.25 92 PRO A N 1
ATOM 703 C CA . PRO A 1 92 ? -7.207 -10.613 17.012 1.00 92.25 92 PRO A CA 1
ATOM 704 C C . PRO A 1 92 ? -7.397 -9.796 18.293 1.00 92.25 92 PRO A C 1
ATOM 706 O O . PRO A 1 92 ? -6.963 -8.640 18.380 1.00 92.25 92 PRO A O 1
ATOM 709 N N . VAL A 1 93 ? -7.979 -10.417 19.318 1.00 95.56 93 VAL A N 1
ATOM 710 C CA . VAL A 1 93 ? -8.032 -9.838 20.667 1.00 95.56 93 VAL A CA 1
ATOM 711 C C . VAL A 1 93 ? -6.611 -9.523 21.140 1.00 95.56 93 VAL A C 1
ATOM 713 O O . VAL A 1 93 ? -5.671 -10.277 20.897 1.00 95.56 93 VAL A O 1
ATOM 716 N N . GLY A 1 94 ? -6.444 -8.374 21.789 1.00 94.88 94 GLY A N 1
ATOM 717 C CA . GLY A 1 94 ? -5.149 -7.846 22.207 1.00 94.88 94 GLY A CA 1
ATOM 718 C C . GLY A 1 94 ? -4.441 -6.997 21.148 1.00 94.88 94 GLY A C 1
ATOM 719 O O . GLY A 1 94 ? -3.465 -6.329 21.485 1.00 94.88 94 GLY A O 1
ATOM 720 N N . THR A 1 95 ? -4.929 -6.949 19.901 1.00 93.56 95 THR A N 1
ATOM 721 C CA . THR A 1 95 ? -4.334 -6.099 18.856 1.00 93.56 95 THR A CA 1
ATOM 722 C C . THR A 1 95 ? -4.360 -4.635 19.285 1.00 93.56 95 THR A C 1
ATOM 724 O O . THR A 1 95 ? -5.423 -4.097 19.603 1.00 93.56 95 THR A O 1
ATOM 727 N N . LEU A 1 96 ? -3.198 -3.976 19.281 1.00 93.31 96 LEU A N 1
ATOM 728 C CA . LEU A 1 96 ? -3.111 -2.539 19.524 1.00 93.31 96 LEU A CA 1
ATOM 729 C C . LEU A 1 96 ? -3.728 -1.778 18.345 1.00 93.31 96 LEU A C 1
ATOM 731 O O . LEU A 1 96 ? -3.372 -1.999 17.188 1.00 93.31 96 LEU A O 1
ATOM 735 N N . VAL A 1 97 ? -4.638 -0.862 18.659 1.00 94.56 97 VAL A N 1
ATOM 736 C CA . VAL A 1 97 ? -5.285 0.026 17.697 1.00 94.56 97 VAL A CA 1
ATOM 737 C C . VAL A 1 97 ? -5.256 1.471 18.175 1.00 94.56 97 VAL A C 1
ATOM 739 O O . VAL A 1 97 ? -5.167 1.775 19.370 1.00 94.56 97 VAL A O 1
ATOM 742 N N . HIS A 1 98 ? -5.361 2.375 17.213 1.00 94.25 98 HIS A N 1
ATOM 743 C CA . HIS A 1 98 ? -5.361 3.815 17.399 1.00 94.25 98 HIS A CA 1
ATOM 744 C C . HIS A 1 98 ? -6.590 4.403 16.721 1.00 94.25 98 HIS A C 1
ATOM 746 O O . HIS A 1 98 ? -7.011 3.921 15.678 1.00 94.25 98 HIS A O 1
ATOM 752 N N . TRP A 1 99 ? -7.184 5.438 17.304 1.00 93.62 99 TRP A N 1
ATOM 753 C CA . TRP A 1 99 ? -8.303 6.147 16.681 1.00 93.62 99 TRP A CA 1
ATOM 754 C C . TRP A 1 99 ? -8.336 7.594 17.145 1.00 93.62 99 TRP A C 1
ATOM 756 O O . TRP A 1 99 ? -7.706 7.958 18.145 1.00 93.62 99 TRP A O 1
ATOM 766 N N . ARG A 1 100 ? -9.072 8.443 16.426 1.00 89.81 100 ARG A N 1
ATOM 767 C CA . ARG A 1 100 ? -9.179 9.860 16.768 1.00 89.81 100 ARG A CA 1
ATOM 768 C C . ARG A 1 100 ? -10.631 10.287 16.902 1.00 89.81 100 ARG A C 1
ATOM 770 O O . ARG A 1 100 ? -11.407 10.236 15.953 1.00 89.81 100 ARG A O 1
ATOM 777 N N . ASP A 1 101 ? -10.982 10.781 18.084 1.00 88.62 101 ASP A N 1
ATOM 778 C CA . ASP A 1 101 ? -12.283 11.405 18.298 1.00 88.62 101 ASP A CA 1
ATOM 779 C C . ASP A 1 101 ? -12.225 12.870 17.857 1.00 88.62 101 ASP A C 1
ATOM 781 O O . ASP A 1 101 ? -11.544 13.697 18.471 1.00 88.62 101 ASP A O 1
ATOM 785 N N . LEU A 1 102 ? -12.942 13.186 16.778 1.00 79.38 102 LEU A N 1
ATOM 786 C CA . LEU A 1 102 ? -13.047 14.537 16.222 1.00 79.38 102 LEU A CA 1
ATOM 787 C C . LEU A 1 102 ? -13.969 15.452 17.047 1.00 79.38 102 LEU A C 1
ATOM 789 O O . LEU A 1 102 ? -13.949 16.664 16.853 1.00 79.38 102 LEU A O 1
ATOM 793 N N . LYS A 1 103 ? -14.757 14.903 17.982 1.00 74.69 103 LYS A N 1
ATOM 794 C CA . LYS A 1 103 ? -15.715 15.646 18.818 1.00 74.69 103 LYS A CA 1
ATOM 795 C C . LYS A 1 103 ? -15.180 15.973 20.217 1.00 74.69 103 LYS A C 1
ATOM 797 O O . LYS A 1 103 ? -15.959 16.129 21.157 1.00 74.69 103 LYS A O 1
ATOM 802 N N . GLY A 1 104 ? -13.860 16.076 20.392 1.00 67.56 104 GLY A N 1
ATOM 803 C CA . GLY A 1 104 ? -13.270 16.394 21.696 1.00 67.56 104 GLY A CA 1
ATOM 804 C C . GLY A 1 104 ? -13.839 17.682 22.313 1.00 67.56 104 GLY A C 1
ATOM 805 O O . GLY A 1 104 ? -14.294 18.574 21.598 1.00 67.56 104 GLY A O 1
ATOM 806 N N . LYS A 1 105 ? -13.788 17.796 23.652 1.00 61.22 105 LYS A N 1
ATOM 807 C CA . LYS A 1 105 ? -14.521 18.793 24.473 1.00 61.22 105 LYS A CA 1
ATOM 808 C C . LYS A 1 105 ? -14.374 20.282 24.091 1.00 61.22 105 LYS A C 1
ATOM 810 O O . LYS A 1 105 ? -15.125 21.076 24.626 1.00 61.22 105 LYS A O 1
ATOM 815 N N . ASN A 1 106 ? -13.490 20.653 23.163 1.00 71.25 106 ASN A N 1
ATOM 816 C CA . ASN A 1 106 ? -13.295 22.023 22.662 1.00 71.25 106 ASN A CA 1
ATOM 817 C C . ASN A 1 106 ? -13.107 22.068 21.126 1.00 71.25 106 ASN A C 1
ATOM 819 O O . ASN A 1 106 ? -12.327 22.874 20.624 1.00 71.25 106 ASN A O 1
ATOM 823 N N . GLY A 1 107 ? -13.679 21.116 20.379 1.00 72.75 107 GLY A N 1
ATOM 824 C CA . GLY A 1 107 ? -13.446 20.968 18.932 1.00 72.75 107 GLY A CA 1
ATOM 825 C C . GLY A 1 107 ? -12.031 20.499 18.559 1.00 72.75 107 GLY A C 1
ATOM 826 O O . GLY A 1 107 ? -11.697 20.390 17.383 1.00 72.75 107 GLY A O 1
ATOM 827 N N . ARG A 1 108 ? -11.180 20.205 19.553 1.00 80.62 108 ARG A N 1
ATOM 828 C CA . ARG A 1 108 ? -9.855 19.615 19.341 1.00 80.62 108 ARG A CA 1
ATOM 829 C C . ARG A 1 108 ? -9.972 18.105 19.261 1.00 80.62 108 ARG A C 1
ATOM 831 O O . ARG A 1 108 ? -10.467 17.475 20.195 1.00 80.62 108 ARG A O 1
ATOM 838 N N . ALA A 1 109 ? -9.452 17.545 18.179 1.00 85.25 109 ALA A N 1
ATOM 839 C CA . ALA A 1 109 ? -9.392 16.110 18.005 1.00 85.25 109 ALA A CA 1
ATOM 840 C C . ALA A 1 109 ? -8.459 15.469 19.050 1.00 85.25 109 ALA A C 1
ATOM 842 O O . ALA A 1 109 ? -7.365 15.978 19.309 1.00 85.25 109 ALA A O 1
ATOM 843 N N . VAL A 1 110 ? -8.894 14.366 19.660 1.00 89.88 110 VAL A N 1
ATOM 844 C CA . VAL A 1 110 ? -8.119 13.631 20.671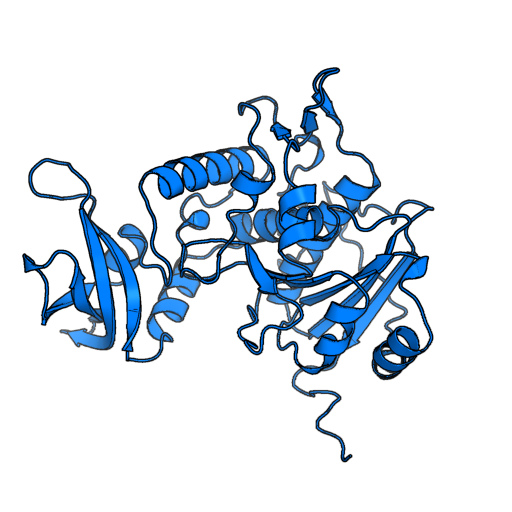 1.00 89.88 110 VAL A CA 1
ATOM 845 C C . VAL A 1 110 ? -7.736 12.274 20.100 1.00 89.88 110 VAL A C 1
ATOM 847 O O . VAL A 1 110 ? -8.610 11.519 19.679 1.00 89.88 110 VAL A O 1
ATOM 850 N N . SER A 1 111 ? -6.438 11.974 20.084 1.00 91.56 111 SER A N 1
ATOM 851 C CA . SER A 1 111 ? -5.931 10.656 19.699 1.00 91.56 111 SER A CA 1
ATOM 852 C C . SER A 1 111 ? -5.990 9.700 20.887 1.00 91.56 111 SER A C 1
ATOM 854 O O . SER A 1 111 ? -5.558 10.043 21.991 1.00 91.56 111 SER A O 1
ATOM 856 N N . TYR A 1 112 ? -6.491 8.501 20.632 1.00 94.38 112 TYR A N 1
ATOM 857 C CA . TYR A 1 112 ? -6.575 7.409 21.585 1.00 94.38 112 TYR A CA 1
ATOM 858 C C . TYR A 1 112 ? -5.744 6.222 21.102 1.00 94.38 112 TYR A C 1
ATOM 860 O O . TYR A 1 112 ? -5.459 6.081 19.910 1.00 94.38 112 TYR A O 1
ATOM 868 N N . SER A 1 113 ? -5.365 5.368 22.044 1.00 95.50 113 SER A N 1
ATOM 869 C CA . SER A 1 113 ? -4.854 4.030 21.759 1.00 95.50 113 SER A CA 1
ATOM 870 C C . SER A 1 113 ? -5.451 3.041 22.745 1.00 95.50 113 SER A C 1
ATOM 872 O O . SER A 1 113 ? -5.797 3.418 23.869 1.00 95.50 113 SER A O 1
ATOM 874 N N . GLY A 1 114 ? -5.559 1.785 22.338 1.00 96.44 114 GLY A N 1
ATOM 875 C CA . GLY A 1 114 ? -6.121 0.720 23.153 1.00 96.44 114 GLY A CA 1
ATOM 876 C C . GLY A 1 114 ? -5.986 -0.635 22.480 1.00 96.44 114 GLY A C 1
ATOM 877 O O . GLY A 1 114 ? -5.569 -0.713 21.329 1.00 96.44 114 GLY A O 1
ATOM 878 N N . THR A 1 115 ? -6.321 -1.699 23.194 1.00 97.06 115 THR A N 1
ATOM 879 C CA . THR A 1 115 ? -6.281 -3.065 22.658 1.00 97.06 115 THR A CA 1
ATOM 880 C C . THR A 1 115 ? -7.681 -3.551 22.341 1.00 97.06 115 THR A C 1
ATOM 882 O O . THR A 1 115 ? -8.603 -3.320 23.126 1.00 97.06 115 THR A O 1
ATOM 885 N N . VAL A 1 116 ? -7.840 -4.223 21.202 1.00 96.94 116 VAL A N 1
ATOM 886 C CA . VAL A 1 116 ? -9.107 -4.854 20.818 1.00 96.94 116 VAL A CA 1
ATOM 887 C C . VAL A 1 116 ? -9.487 -5.905 21.859 1.00 96.94 116 VAL A C 1
ATOM 889 O O . VAL A 1 116 ? -8.676 -6.760 22.198 1.00 96.94 116 VAL A O 1
ATOM 892 N N . ASP A 1 117 ? -10.713 -5.827 22.364 1.00 97.25 117 ASP A N 1
ATOM 893 C CA . ASP A 1 117 ? -11.318 -6.805 23.281 1.00 97.25 117 ASP A CA 1
ATOM 894 C C . ASP A 1 117 ? -12.213 -7.803 22.522 1.00 97.25 117 ASP A C 1
ATOM 896 O O . ASP A 1 117 ? -12.478 -8.906 22.986 1.00 97.25 117 ASP A O 1
ATOM 900 N N . GLY A 1 118 ? -12.643 -7.427 21.314 1.00 96.19 118 GLY A N 1
ATOM 901 C CA . GLY A 1 118 ? -13.441 -8.244 20.402 1.00 96.19 118 GLY A CA 1
ATOM 902 C C . GLY A 1 118 ? -14.658 -7.490 19.870 1.00 96.19 118 GLY A C 1
ATOM 903 O O . GLY A 1 118 ? -14.764 -6.266 19.999 1.00 96.19 118 GLY A O 1
ATOM 904 N N . ILE A 1 119 ? -15.588 -8.234 19.273 1.00 96.88 119 ILE A N 1
ATOM 905 C CA . ILE A 1 119 ? -16.903 -7.724 18.873 1.00 96.88 119 ILE A CA 1
ATOM 906 C C . ILE A 1 119 ? -17.923 -8.078 19.949 1.00 96.88 119 ILE A C 1
ATOM 908 O O . ILE A 1 119 ? -18.012 -9.230 20.367 1.00 96.88 119 ILE A O 1
ATOM 912 N N . CYS A 1 120 ? -18.704 -7.093 20.387 1.00 96.38 120 CYS A N 1
ATOM 913 C CA . CYS A 1 120 ? -19.839 -7.309 21.276 1.00 96.38 120 CYS A CA 1
ATOM 914 C C . CYS A 1 120 ? -21.153 -6.920 20.597 1.00 96.38 120 CYS A C 1
ATOM 916 O O . CYS A 1 120 ? -21.197 -5.983 19.798 1.00 96.38 120 CYS A O 1
ATOM 918 N N . ASP A 1 121 ? -22.212 -7.658 20.915 1.00 96.19 121 ASP A N 1
ATOM 919 C CA . ASP A 1 121 ? -23.571 -7.393 20.449 1.00 96.19 121 ASP A CA 1
ATOM 920 C C . ASP A 1 121 ? -24.373 -6.734 21.577 1.00 96.19 121 ASP A C 1
ATOM 922 O O . ASP A 1 121 ? -24.362 -7.209 22.717 1.00 96.19 121 ASP A O 1
ATOM 926 N N . ILE A 1 122 ? -25.015 -5.608 21.274 1.00 95.19 122 ILE A N 1
ATOM 927 C CA . ILE A 1 122 ? -25.927 -4.905 22.176 1.00 95.19 122 ILE A CA 1
ATOM 928 C C . ILE A 1 122 ? -27.185 -4.575 21.380 1.00 95.19 122 ILE A C 1
ATOM 930 O O . ILE A 1 122 ? -27.135 -3.798 20.424 1.00 95.19 122 ILE A O 1
ATOM 934 N N . ASP A 1 123 ? -28.310 -5.162 21.785 1.00 94.25 123 ASP A N 1
ATOM 935 C CA . ASP A 1 123 ? -29.618 -4.979 21.150 1.00 94.25 123 ASP A CA 1
ATOM 936 C C . ASP A 1 123 ? -29.601 -5.251 19.630 1.00 94.25 123 ASP A C 1
ATOM 938 O O . ASP A 1 123 ? -30.202 -4.514 18.846 1.00 94.25 123 ASP A O 1
ATOM 942 N N . GLY A 1 124 ? -28.869 -6.284 19.194 1.00 92.81 124 GLY A N 1
ATOM 943 C CA . GLY A 1 124 ? -28.744 -6.677 17.787 1.00 92.81 124 GLY A CA 1
ATOM 944 C C . GLY A 1 124 ? -27.784 -5.807 16.973 1.00 92.81 124 GLY A C 1
ATOM 945 O O . GLY A 1 124 ? -27.726 -5.930 15.750 1.00 92.81 124 GLY A O 1
ATOM 946 N N . ASN A 1 125 ? -27.047 -4.902 17.623 1.00 95.31 125 ASN A N 1
ATOM 947 C CA . ASN A 1 125 ? -26.050 -4.054 16.984 1.00 95.31 125 ASN A CA 1
ATOM 948 C C . ASN A 1 125 ? -24.644 -4.472 17.413 1.00 95.31 125 ASN A C 1
ATOM 950 O O . ASN A 1 125 ? -24.354 -4.604 18.601 1.00 95.31 125 ASN A O 1
ATOM 954 N N . GLN A 1 126 ? -23.746 -4.602 16.439 1.00 95.88 126 GLN A N 1
ATOM 955 C CA . GLN A 1 126 ? -22.354 -4.968 16.682 1.00 95.88 126 GLN A CA 1
ATOM 956 C C . GLN A 1 126 ? -21.481 -3.742 16.971 1.00 95.88 126 GLN A C 1
ATOM 958 O O . GLN A 1 126 ? -21.523 -2.727 16.264 1.00 95.88 126 GLN A O 1
ATOM 963 N N . PHE A 1 127 ? -20.635 -3.870 17.988 1.00 97.56 127 PHE A N 1
ATOM 964 C CA . PHE A 1 127 ? -19.670 -2.862 18.405 1.00 97.56 127 PHE A CA 1
ATOM 965 C C . PHE A 1 127 ? -18.275 -3.470 18.493 1.00 97.56 127 PHE A C 1
ATOM 967 O O . PHE A 1 127 ? -18.094 -4.573 19.003 1.00 97.56 127 PHE A O 1
ATOM 974 N N . LEU A 1 128 ? -17.276 -2.706 18.060 1.00 97.12 128 LEU A N 1
ATOM 975 C CA . LEU A 1 128 ? -15.875 -2.999 18.318 1.00 97.12 128 LEU A CA 1
ATOM 976 C C . LEU A 1 128 ? -15.544 -2.531 19.735 1.00 97.12 128 LEU A C 1
ATOM 978 O O . LEU A 1 128 ? -15.578 -1.327 20.023 1.00 97.12 128 LEU A O 1
ATOM 982 N N . ALA A 1 129 ? -15.259 -3.482 20.620 1.00 97.62 129 ALA A N 1
ATOM 983 C CA . ALA A 1 129 ? -14.845 -3.213 21.985 1.00 97.62 129 ALA A CA 1
ATOM 984 C C . ALA A 1 129 ? -13.325 -3.002 22.037 1.00 97.62 129 ALA A C 1
ATOM 986 O O . ALA A 1 129 ? -12.551 -3.823 21.546 1.00 97.62 129 ALA A O 1
ATOM 987 N N . ILE A 1 130 ? -12.891 -1.883 22.621 1.00 97.81 130 ILE A N 1
ATOM 988 C CA . ILE A 1 130 ? -11.477 -1.516 22.747 1.00 97.81 130 ILE A CA 1
ATOM 989 C C . ILE A 1 130 ? -11.200 -1.064 24.177 1.00 97.81 130 ILE A C 1
ATOM 991 O O . ILE A 1 130 ? -11.825 -0.122 24.668 1.00 97.81 130 ILE A O 1
ATOM 995 N N . VAL A 1 131 ? -10.223 -1.680 24.837 1.00 97.69 131 VAL A N 1
ATOM 996 C CA . VAL A 1 131 ? -9.766 -1.256 26.165 1.00 97.69 131 VAL A CA 1
ATOM 997 C C . VAL A 1 131 ? -8.747 -0.134 26.006 1.00 97.69 131 VAL A C 1
ATOM 999 O O . VAL A 1 131 ? -7.641 -0.338 25.505 1.00 97.69 131 VAL A O 1
ATOM 1002 N N . GLY A 1 132 ? -9.123 1.073 26.421 1.00 96.50 132 GLY A N 1
ATOM 1003 C CA . GLY A 1 132 ? -8.296 2.267 26.308 1.00 96.50 132 GLY A CA 1
ATOM 1004 C C . GLY A 1 132 ? -6.997 2.172 27.111 1.00 96.50 132 GLY A C 1
ATOM 1005 O O . GLY A 1 132 ? -6.950 1.632 28.215 1.00 96.50 132 GLY A O 1
ATOM 1006 N N . GLN A 1 133 ? -5.933 2.746 26.557 1.00 95.94 133 GLN A N 1
ATOM 1007 C CA . GLN A 1 133 ? -4.605 2.868 27.165 1.00 95.94 133 GLN A CA 1
ATOM 1008 C C . GLN A 1 133 ? -4.143 4.328 27.192 1.00 95.94 133 GLN A C 1
ATOM 1010 O O . GLN A 1 133 ? -3.655 4.807 28.217 1.00 95.94 133 GLN A O 1
ATOM 1015 N N . THR A 1 134 ? -4.352 5.049 26.087 1.00 92.75 134 THR A N 1
ATOM 1016 C CA . THR A 1 134 ? -4.004 6.468 25.935 1.00 92.75 134 THR A CA 1
ATOM 1017 C C . THR A 1 134 ? -5.246 7.260 25.531 1.00 92.75 134 THR A C 1
ATOM 1019 O O . THR A 1 134 ? -6.034 6.764 24.725 1.00 92.75 134 THR A O 1
ATOM 1022 N N . PRO A 1 135 ? -5.437 8.495 26.037 1.00 91.69 135 PRO A N 1
ATOM 1023 C CA . PRO A 1 135 ? -4.659 9.161 27.092 1.00 91.69 135 PRO A CA 1
ATOM 1024 C C . PRO A 1 135 ? -4.854 8.494 28.462 1.00 91.69 135 PRO A C 1
ATOM 1026 O O . PRO A 1 135 ? -5.837 7.789 28.648 1.00 91.69 135 PRO A O 1
ATOM 1029 N N . ALA A 1 136 ? -3.971 8.759 29.435 1.00 91.94 136 ALA A N 1
ATOM 1030 C CA . ALA A 1 136 ? -3.961 8.095 30.753 1.00 91.94 136 ALA A CA 1
ATOM 1031 C C . ALA A 1 136 ? -5.324 8.074 31.477 1.00 91.94 136 ALA A C 1
ATOM 1033 O O . ALA A 1 136 ? -5.677 7.085 32.108 1.00 91.94 136 ALA A O 1
ATOM 1034 N N . LYS A 1 137 ? -6.129 9.133 31.319 1.00 91.88 137 LYS A N 1
ATOM 1035 C CA . LYS A 1 137 ? -7.509 9.232 31.840 1.00 91.88 137 LYS A CA 1
ATOM 1036 C C . LYS A 1 137 ? -8.493 8.194 31.275 1.00 91.88 137 LYS A C 1
ATOM 1038 O O . LYS A 1 137 ? -9.589 8.052 31.795 1.00 91.88 137 LYS A O 1
ATOM 1043 N N . SER A 1 138 ? -8.121 7.537 30.185 1.00 91.06 138 SER A N 1
ATOM 1044 C CA . SER A 1 138 ? -8.912 6.539 29.461 1.00 91.06 138 SER A CA 1
ATOM 1045 C C . SER A 1 138 ? -8.383 5.124 29.691 1.00 91.06 138 SER A C 1
ATOM 1047 O O . SER A 1 138 ? -8.891 4.178 29.094 1.00 91.06 138 SER A O 1
ATOM 1049 N N . LYS A 1 139 ? -7.332 4.972 30.508 1.00 94.88 139 LYS A N 1
ATOM 1050 C CA . LYS A 1 139 ? -6.704 3.681 30.767 1.00 94.88 139 LYS A CA 1
ATOM 1051 C C . LYS A 1 139 ? -7.697 2.752 31.469 1.00 94.88 139 LYS A C 1
ATOM 1053 O O . LYS A 1 139 ? -8.228 3.105 32.517 1.00 94.88 139 LYS A O 1
ATOM 1058 N N . GLY A 1 140 ? -7.936 1.581 30.885 1.00 94.12 140 GLY A N 1
ATOM 1059 C CA . GLY A 1 140 ? -8.895 0.590 31.380 1.00 94.12 140 GLY A CA 1
ATOM 1060 C C . GLY A 1 140 ? -10.361 0.888 31.045 1.00 94.12 140 GLY A C 1
ATOM 1061 O O . GLY A 1 140 ? -11.224 0.082 31.371 1.00 94.12 140 GLY A O 1
ATOM 1062 N N . VAL A 1 141 ? -10.665 2.012 30.383 1.00 96.69 141 VAL A N 1
ATOM 1063 C CA . VAL A 1 141 ? -12.027 2.310 29.918 1.00 96.69 141 VAL A CA 1
ATOM 1064 C C . VAL A 1 141 ? -12.315 1.498 28.660 1.00 96.69 141 VAL A C 1
ATOM 1066 O O . VAL A 1 141 ? -11.580 1.607 27.679 1.00 96.69 141 VAL A O 1
ATOM 1069 N N . THR A 1 142 ? -13.404 0.732 28.654 1.00 97.12 142 THR A N 1
ATOM 1070 C CA . THR A 1 142 ? -13.857 0.017 27.455 1.00 97.12 142 THR A CA 1
ATOM 1071 C C . THR A 1 142 ? -14.677 0.944 26.565 1.00 97.12 142 THR A C 1
ATOM 1073 O O . THR A 1 142 ? -15.799 1.334 26.895 1.00 97.12 142 THR A O 1
ATOM 1076 N N . TYR A 1 143 ? -14.122 1.280 25.409 1.00 96.56 143 TYR A N 1
ATOM 1077 C CA . TYR A 1 143 ? -14.823 1.956 24.330 1.00 96.56 143 TYR A CA 1
ATOM 1078 C C . TYR A 1 143 ? -15.604 0.932 23.520 1.00 96.56 143 TYR A C 1
ATOM 1080 O O . TYR A 1 143 ? -15.063 -0.104 23.149 1.00 96.56 143 TYR A O 1
ATOM 1088 N N . ARG A 1 144 ? -16.866 1.236 23.220 1.00 96.88 144 ARG A N 1
ATOM 1089 C CA . ARG A 1 144 ? -17.706 0.437 22.324 1.00 96.88 144 ARG A CA 1
ATOM 1090 C C . ARG A 1 144 ? -18.024 1.275 21.103 1.00 96.88 144 ARG A C 1
ATOM 1092 O O . ARG A 1 144 ? -18.833 2.200 21.170 1.00 96.88 144 ARG A O 1
ATOM 1099 N N . LEU A 1 145 ? -17.326 1.007 20.010 1.00 95.94 145 LEU A N 1
ATOM 1100 C CA . LEU A 1 145 ? -17.472 1.767 18.778 1.00 95.94 145 LEU A CA 1
ATOM 1101 C C . LEU A 1 145 ? -18.425 1.025 17.848 1.00 95.94 145 LEU A C 1
ATOM 1103 O O . LEU A 1 145 ? -18.120 -0.076 17.401 1.00 95.94 145 LEU A O 1
ATOM 1107 N N . SER A 1 146 ? -19.574 1.630 17.538 1.00 95.44 146 SER A N 1
ATOM 1108 C CA . SER A 1 146 ? -20.425 1.127 16.456 1.00 95.44 146 SER A CA 1
ATOM 1109 C C . SER A 1 146 ? -19.666 1.181 15.131 1.00 95.44 146 SER A C 1
ATOM 1111 O O . SER A 1 146 ? -18.748 1.996 14.996 1.00 95.44 146 SER A O 1
ATOM 1113 N N . ARG A 1 147 ? -20.094 0.406 14.127 1.00 93.75 147 ARG A N 1
ATOM 1114 C CA . ARG A 1 147 ? -19.520 0.449 12.769 1.00 93.75 147 ARG A CA 1
ATOM 1115 C C . ARG A 1 147 ? -19.293 1.878 12.268 1.00 93.75 147 ARG A C 1
ATOM 1117 O O . ARG A 1 147 ? -18.169 2.263 11.961 1.00 93.75 147 ARG A O 1
ATOM 1124 N N . ALA A 1 148 ? -20.339 2.705 12.282 1.00 91.62 148 ALA A N 1
ATOM 1125 C CA . ALA A 1 148 ? -20.252 4.094 11.833 1.00 91.62 148 ALA A CA 1
ATOM 1126 C C . ALA A 1 148 ? -19.246 4.930 12.647 1.00 91.62 148 ALA A C 1
ATOM 1128 O O . ALA A 1 148 ? -18.581 5.806 12.099 1.00 91.62 148 ALA A O 1
ATOM 1129 N N . SER A 1 149 ? -19.114 4.675 13.953 1.00 92.25 149 SER A N 1
ATOM 1130 C CA . SER A 1 149 ? -18.161 5.393 14.806 1.00 92.25 149 SER A CA 1
ATOM 1131 C C . SER A 1 149 ? -16.723 4.941 14.569 1.00 92.25 149 SER A C 1
ATOM 1133 O O . SER A 1 149 ? -15.844 5.792 14.491 1.00 92.25 149 SER A O 1
ATOM 1135 N N . ALA A 1 150 ? -16.485 3.635 14.433 1.00 92.06 150 ALA A N 1
ATOM 1136 C CA . ALA A 1 150 ? -15.161 3.071 14.187 1.00 92.06 150 ALA A CA 1
ATOM 1137 C C . ALA A 1 150 ? -14.587 3.557 12.848 1.00 92.06 150 ALA A C 1
ATOM 1139 O O . ALA A 1 150 ? -13.470 4.074 12.812 1.00 92.06 150 ALA A O 1
ATOM 1140 N N . LEU A 1 151 ? -15.392 3.499 11.781 1.00 89.62 151 LEU A N 1
ATOM 1141 C CA . LEU A 1 151 ? -15.008 3.998 10.459 1.00 89.62 151 LEU A CA 1
ATOM 1142 C C . LEU A 1 151 ? -14.786 5.517 10.480 1.00 89.62 151 LEU A C 1
ATOM 1144 O O . LEU A 1 151 ? -13.752 6.009 10.033 1.00 89.62 151 LEU A O 1
ATOM 1148 N N . ARG A 1 152 ? -15.698 6.282 11.100 1.00 88.25 152 ARG A N 1
ATOM 1149 C CA . ARG A 1 152 ? -15.557 7.744 11.210 1.00 88.25 152 ARG A CA 1
ATOM 1150 C C . ARG A 1 152 ? -14.319 8.168 12.001 1.00 88.25 152 ARG A C 1
ATOM 1152 O O . ARG A 1 152 ? -13.702 9.176 11.661 1.00 88.25 152 ARG A O 1
ATOM 1159 N N . TYR A 1 153 ? -13.990 7.463 13.082 1.00 88.94 153 TYR A N 1
ATOM 1160 C CA . TYR A 1 153 ? -12.814 7.766 13.902 1.00 88.94 153 TYR A CA 1
ATOM 1161 C C . TYR A 1 153 ? -11.502 7.269 13.289 1.00 88.94 153 TYR A C 1
ATOM 1163 O O . TYR A 1 153 ? -10.445 7.615 13.822 1.00 88.94 153 TYR A O 1
ATOM 1171 N N . GLY A 1 154 ? -11.566 6.504 12.191 1.00 87.00 154 GLY A N 1
ATOM 1172 C CA . GLY A 1 154 ? -10.404 5.937 11.515 1.00 87.00 154 GLY A CA 1
ATOM 1173 C C . GLY A 1 154 ? -9.616 5.038 12.456 1.00 87.00 154 GLY A C 1
ATOM 1174 O O . GLY A 1 154 ? -8.485 5.369 12.803 1.00 87.00 154 GLY A O 1
ATOM 1175 N N . VAL A 1 155 ? -10.240 3.961 12.944 1.00 90.94 155 VAL A N 1
ATOM 1176 C CA . VAL A 1 155 ? -9.528 2.959 13.749 1.00 90.94 155 VAL A CA 1
ATOM 1177 C C . VAL A 1 155 ? -8.459 2.299 12.876 1.00 90.94 155 VAL A C 1
ATOM 1179 O O . VAL A 1 155 ? -8.782 1.702 11.854 1.00 90.94 155 VAL A O 1
ATOM 1182 N N . THR A 1 156 ? -7.195 2.390 13.281 1.00 90.69 156 THR A N 1
ATOM 1183 C CA . THR A 1 156 ? -6.035 1.879 12.536 1.00 90.69 156 THR A CA 1
ATOM 1184 C C . THR A 1 156 ? -5.138 1.021 13.427 1.00 90.69 156 THR A C 1
ATOM 1186 O O . THR A 1 156 ? -5.041 1.254 14.632 1.00 90.69 156 THR A O 1
ATOM 1189 N N . ARG A 1 157 ? -4.422 0.045 12.844 1.00 88.00 157 ARG A N 1
ATOM 1190 C CA . ARG A 1 157 ? -3.396 -0.747 13.562 1.00 88.00 157 ARG A CA 1
ATOM 1191 C C . ARG A 1 157 ? -2.153 0.075 13.920 1.00 88.00 157 ARG A C 1
ATOM 1193 O O . ARG A 1 157 ? -1.391 -0.330 14.787 1.00 88.00 157 ARG A O 1
ATOM 1200 N N . GLY A 1 158 ? -1.947 1.215 13.257 1.00 87.06 158 GLY A N 1
ATOM 1201 C CA . GLY A 1 158 ? -0.813 2.095 13.511 1.00 87.06 158 GLY A CA 1
ATOM 1202 C C . GLY A 1 158 ? -1.206 3.489 13.983 1.00 87.06 158 GLY A C 1
ATOM 1203 O O . GLY A 1 158 ? -2.293 3.983 13.682 1.00 87.06 158 GLY A O 1
ATOM 1204 N N . ALA A 1 159 ? -0.316 4.144 14.723 1.00 86.31 159 ALA A N 1
ATOM 1205 C CA . ALA A 1 159 ? -0.541 5.485 15.233 1.00 86.31 159 ALA A CA 1
ATOM 1206 C C . ALA A 1 159 ? -0.523 6.523 14.101 1.00 86.31 159 ALA A C 1
ATOM 1208 O O . ALA A 1 159 ? 0.389 6.550 13.270 1.00 86.31 159 ALA A O 1
ATOM 1209 N N . VAL A 1 160 ? -1.495 7.440 14.119 1.00 84.81 160 VAL A N 1
ATOM 1210 C CA . VAL A 1 160 ? -1.528 8.611 13.232 1.00 84.81 160 VAL A CA 1
ATOM 1211 C C . VAL A 1 160 ? -1.124 9.855 14.024 1.00 84.81 160 VAL A C 1
ATOM 1213 O O . VAL A 1 160 ? -1.899 10.403 14.821 1.00 84.81 160 VAL A O 1
ATOM 1216 N N . THR A 1 161 ? 0.109 10.317 13.816 1.00 84.62 161 THR A N 1
ATOM 1217 C CA . THR A 1 161 ? 0.593 11.587 14.384 1.00 84.62 161 THR A CA 1
ATOM 1218 C C . THR A 1 161 ? -0.036 12.780 13.657 1.00 84.62 161 THR A C 1
ATOM 1220 O O . THR A 1 161 ? -0.618 12.624 12.586 1.00 84.62 161 THR A O 1
ATOM 1223 N N . LYS A 1 162 ? 0.083 13.999 14.203 1.00 81.94 162 LYS A N 1
ATOM 1224 C CA . LYS A 1 162 ? -0.393 15.207 13.503 1.00 81.94 162 LYS A CA 1
ATOM 1225 C C . LYS A 1 162 ? 0.320 15.400 12.158 1.00 81.94 162 LYS A C 1
ATOM 1227 O O . LYS A 1 162 ? -0.339 15.611 11.153 1.00 81.94 162 LYS A O 1
ATOM 1232 N N . ARG A 1 163 ? 1.652 15.264 12.139 1.00 82.75 163 ARG A N 1
ATOM 1233 C CA . ARG A 1 163 ? 2.440 15.313 10.896 1.00 82.75 163 ARG A CA 1
ATOM 1234 C C . ARG A 1 163 ? 2.008 14.212 9.926 1.00 82.75 163 ARG A C 1
ATOM 1236 O O . ARG A 1 163 ? 1.879 14.476 8.739 1.00 82.75 163 ARG A O 1
ATOM 1243 N N . GLY A 1 164 ? 1.754 13.011 10.451 1.00 85.88 164 GLY A N 1
ATOM 1244 C CA . GLY A 1 164 ? 1.192 11.904 9.682 1.00 85.88 164 GLY A CA 1
ATOM 1245 C C . GLY A 1 164 ? -0.144 12.271 9.042 1.00 85.88 164 GLY A C 1
ATOM 1246 O O . GLY A 1 164 ? -0.332 11.992 7.871 1.00 85.88 164 GLY A O 1
ATOM 1247 N N . GLU A 1 165 ? -1.031 12.969 9.754 1.00 86.94 165 GLU A N 1
ATOM 1248 C CA . GLU A 1 165 ? -2.310 13.429 9.198 1.00 86.94 165 GLU A CA 1
ATOM 1249 C C . GLU A 1 165 ? -2.132 14.359 7.997 1.00 86.94 165 GLU A C 1
ATOM 1251 O O . GLU A 1 165 ? -2.779 14.161 6.973 1.00 86.94 165 GLU A O 1
ATOM 1256 N N . ASP A 1 166 ? -1.240 15.345 8.104 1.00 90.06 166 ASP A N 1
ATOM 1257 C CA . ASP A 1 166 ? -0.985 16.278 7.005 1.00 90.06 166 ASP A CA 1
ATOM 1258 C C . ASP A 1 166 ? -0.410 15.534 5.786 1.00 90.06 166 ASP A C 1
ATOM 1260 O O . ASP A 1 166 ? -0.769 15.831 4.647 1.00 90.06 166 ASP A O 1
ATOM 1264 N N . THR A 1 167 ? 0.453 14.537 6.017 1.00 91.38 167 THR A N 1
ATOM 1265 C CA . THR A 1 167 ? 0.979 13.648 4.971 1.00 91.38 167 THR A CA 1
ATOM 1266 C C . THR A 1 167 ? -0.127 12.801 4.330 1.00 91.38 167 THR A C 1
ATOM 1268 O O . THR A 1 167 ? -0.224 12.774 3.105 1.00 91.38 167 THR A O 1
ATOM 1271 N N . LEU A 1 168 ? -1.003 12.173 5.125 1.00 91.50 168 LEU A N 1
ATOM 1272 C CA . LEU A 1 168 ? -2.151 11.400 4.627 1.00 91.50 168 LEU A CA 1
ATOM 1273 C C . LEU A 1 168 ? -3.091 12.281 3.793 1.00 91.50 168 LEU A C 1
ATOM 1275 O O . LEU A 1 168 ? -3.546 11.865 2.732 1.00 91.50 168 LEU A O 1
ATOM 1279 N N . ALA A 1 169 ? -3.359 13.508 4.248 1.00 91.81 169 ALA A N 1
ATOM 1280 C CA . ALA A 1 169 ? -4.214 14.456 3.542 1.00 91.81 169 ALA A CA 1
ATOM 1281 C C . ALA A 1 169 ? -3.611 14.882 2.193 1.00 91.81 169 ALA A C 1
ATOM 1283 O O . ALA A 1 169 ? -4.334 14.932 1.198 1.00 91.81 169 ALA A O 1
ATOM 1284 N N . ARG A 1 170 ? -2.294 15.139 2.134 1.00 92.75 170 ARG A N 1
ATOM 1285 C CA . ARG A 1 170 ? -1.590 15.429 0.872 1.00 92.75 170 ARG A CA 1
ATOM 1286 C C . ARG A 1 170 ? -1.645 14.246 -0.091 1.00 92.75 170 ARG A C 1
ATOM 1288 O O . ARG A 1 170 ? -2.015 14.441 -1.245 1.00 92.75 170 ARG A O 1
ATOM 1295 N N . ALA A 1 171 ? -1.350 13.036 0.387 1.00 93.50 171 ALA A N 1
ATOM 1296 C CA . ALA A 1 171 ? -1.412 11.823 -0.426 1.00 93.50 171 ALA A CA 1
ATOM 1297 C C . ALA A 1 171 ? -2.831 11.581 -0.970 1.00 93.50 171 ALA A C 1
ATOM 1299 O O . ALA A 1 171 ? -3.005 11.394 -2.170 1.00 93.50 171 ALA A O 1
ATOM 1300 N N . ALA A 1 172 ? -3.863 11.676 -0.126 1.00 93.69 172 ALA A N 1
ATOM 1301 C CA . ALA A 1 172 ? -5.256 11.527 -0.551 1.00 93.69 172 ALA A CA 1
ATOM 1302 C C . ALA A 1 172 ? -5.689 12.612 -1.552 1.00 93.69 172 ALA A C 1
ATOM 1304 O O . ALA A 1 172 ? -6.412 12.320 -2.503 1.00 93.69 172 ALA A O 1
ATOM 1305 N N . SER A 1 173 ? -5.230 13.855 -1.369 1.00 93.75 173 SER A N 1
ATOM 1306 C CA . SER A 1 173 ? -5.479 14.938 -2.325 1.00 93.75 173 SER A CA 1
ATOM 1307 C C . SER A 1 173 ? -4.830 14.658 -3.679 1.00 93.75 173 SER A C 1
ATOM 1309 O O . SER A 1 173 ? -5.460 14.902 -4.705 1.00 93.75 173 SER A O 1
ATOM 1311 N N . LEU A 1 174 ? -3.602 14.131 -3.696 1.00 93.94 174 LEU A N 1
ATOM 1312 C CA . LEU A 1 174 ? -2.935 13.707 -4.926 1.00 93.94 174 LEU A CA 1
ATOM 1313 C C . LEU A 1 174 ? -3.741 12.599 -5.624 1.00 93.94 174 LEU A C 1
ATOM 1315 O O . LEU A 1 174 ? -4.107 12.762 -6.785 1.00 93.94 174 LEU A O 1
ATOM 1319 N N . MET A 1 175 ? -4.113 11.531 -4.903 1.00 94.25 175 MET A N 1
ATOM 1320 C CA . MET A 1 175 ? -4.883 10.416 -5.479 1.00 94.25 175 MET A CA 1
ATOM 1321 C C . MET A 1 175 ? -6.221 10.872 -6.061 1.00 94.25 175 MET A C 1
ATOM 1323 O O . MET A 1 175 ? -6.581 10.452 -7.154 1.00 94.25 175 MET A O 1
ATOM 1327 N N . LYS A 1 176 ? -6.932 11.786 -5.390 1.00 94.56 176 LYS A N 1
ATOM 1328 C CA . LYS A 1 176 ? -8.216 12.323 -5.869 1.00 94.56 176 LYS A CA 1
ATOM 1329 C C . LYS A 1 176 ? -8.110 13.067 -7.208 1.00 94.56 176 LYS A C 1
ATOM 1331 O O . LYS A 1 176 ? -9.098 13.151 -7.928 1.00 94.56 176 LYS A O 1
ATOM 1336 N N . ASN A 1 177 ? -6.944 13.623 -7.536 1.00 94.56 177 ASN A N 1
ATOM 1337 C CA . ASN A 1 177 ? -6.728 14.300 -8.820 1.00 94.56 177 ASN A CA 1
ATOM 1338 C C . ASN A 1 177 ? -6.370 13.326 -9.953 1.00 94.56 177 ASN A C 1
ATOM 1340 O O . ASN A 1 177 ? -6.585 13.640 -11.125 1.00 94.56 177 ASN A O 1
ATOM 1344 N N . ILE A 1 178 ? -5.858 12.146 -9.600 1.00 94.38 178 ILE A N 1
ATOM 1345 C CA . ILE A 1 178 ? -5.418 11.112 -10.541 1.00 94.38 178 ILE A CA 1
ATOM 1346 C C . ILE A 1 178 ? -6.519 10.070 -10.764 1.00 94.38 178 ILE A C 1
ATOM 1348 O O . ILE A 1 178 ? -6.626 9.525 -11.852 1.00 94.38 178 ILE A O 1
ATOM 1352 N N . VAL A 1 179 ? -7.351 9.784 -9.762 1.00 94.94 179 VAL A N 1
ATOM 1353 C CA . VAL A 1 179 ? -8.284 8.652 -9.785 1.00 94.94 179 VAL A CA 1
ATOM 1354 C C . VAL A 1 179 ? -9.733 9.120 -9.681 1.00 94.94 179 VAL A C 1
ATOM 1356 O O . VAL A 1 179 ? -10.137 9.724 -8.682 1.00 94.94 179 VAL A O 1
ATOM 1359 N N . ASP A 1 180 ? -10.543 8.791 -10.686 1.00 92.75 180 ASP A N 1
ATOM 1360 C CA . ASP A 1 180 ? -11.976 9.089 -10.675 1.00 92.75 180 ASP A CA 1
ATOM 1361 C C . ASP A 1 180 ? -12.683 8.324 -9.558 1.00 92.75 180 ASP A C 1
ATOM 1363 O O . ASP A 1 180 ? -12.418 7.147 -9.330 1.00 92.75 180 ASP A O 1
ATOM 1367 N N . ALA A 1 181 ? -13.614 8.982 -8.862 1.00 90.69 181 ALA A N 1
ATOM 1368 C CA . ALA A 1 181 ? -14.337 8.396 -7.728 1.00 90.69 181 ALA A CA 1
ATOM 1369 C C . ALA A 1 181 ? -13.419 7.774 -6.649 1.00 90.69 181 ALA A C 1
ATOM 1371 O O . ALA A 1 181 ? -13.817 6.833 -5.961 1.00 90.69 181 ALA A O 1
ATOM 1372 N N . SER A 1 182 ? -12.198 8.299 -6.486 1.00 91.88 182 SER A N 1
ATOM 1373 C CA . SER A 1 182 ? -11.303 7.917 -5.391 1.00 91.88 182 SER A CA 1
ATOM 1374 C C . SER A 1 182 ? -11.953 8.188 -4.033 1.00 91.88 182 SER A C 1
ATOM 1376 O O . SER A 1 182 ? -12.482 9.281 -3.789 1.00 91.88 182 SER A O 1
ATOM 1378 N N . SER A 1 183 ? -11.893 7.212 -3.129 1.00 89.38 183 SER A N 1
ATOM 1379 C CA . SER A 1 183 ? -12.332 7.416 -1.756 1.00 89.38 183 SER A CA 1
ATOM 1380 C C . SER A 1 183 ? -11.288 8.189 -0.953 1.00 89.38 183 SER A C 1
ATOM 1382 O O . SER A 1 183 ? -10.126 7.805 -0.844 1.00 89.38 183 SER A O 1
ATOM 1384 N N . THR A 1 184 ? -11.725 9.254 -0.282 1.00 84.94 184 THR A N 1
ATOM 1385 C CA . THR A 1 184 ? -10.884 9.964 0.690 1.00 84.94 184 THR A CA 1
ATOM 1386 C C . THR A 1 184 ? -10.803 9.253 2.043 1.00 84.94 184 THR A C 1
ATOM 1388 O O . THR A 1 184 ? -9.930 9.585 2.842 1.00 84.94 184 THR A O 1
ATOM 1391 N N . THR A 1 185 ? -11.710 8.311 2.339 1.00 87.94 185 THR A N 1
ATOM 1392 C CA . THR A 1 185 ? -11.684 7.524 3.587 1.00 87.94 185 THR A CA 1
ATOM 1393 C C . THR A 1 185 ? -10.699 6.364 3.506 1.00 87.94 185 THR A C 1
ATOM 1395 O O . THR A 1 185 ? -10.101 6.034 4.530 1.00 87.94 185 THR A O 1
ATOM 1398 N N . TRP A 1 186 ? -10.422 5.862 2.293 1.00 91.31 186 TRP A N 1
ATOM 1399 C CA . TRP A 1 186 ? -9.432 4.814 2.018 1.00 91.31 186 TRP A CA 1
ATOM 1400 C C . TRP A 1 186 ? -8.119 5.043 2.759 1.00 91.31 186 TRP A C 1
ATOM 1402 O O . TRP A 1 186 ? -7.615 4.135 3.412 1.00 91.31 186 TRP A O 1
ATOM 1412 N N . ILE A 1 187 ? -7.581 6.268 2.729 1.00 92.00 187 ILE A N 1
ATOM 1413 C CA . ILE A 1 187 ? -6.272 6.569 3.321 1.00 92.00 187 ILE A CA 1
ATOM 1414 C C . ILE A 1 187 ? -6.231 6.316 4.839 1.00 92.00 187 ILE A C 1
ATOM 1416 O O . ILE A 1 187 ? -5.157 6.11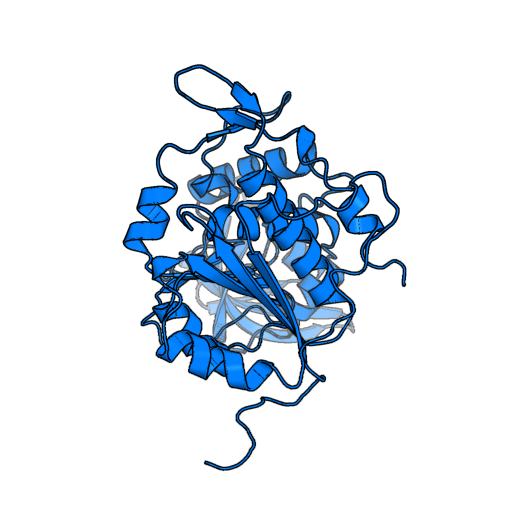9 5.404 1.00 92.00 187 ILE A O 1
ATOM 1420 N N . ARG A 1 188 ? -7.390 6.278 5.504 1.00 88.25 188 ARG A N 1
ATOM 1421 C CA . ARG A 1 188 ? -7.544 5.987 6.936 1.00 88.25 188 ARG A CA 1
ATOM 1422 C C . ARG A 1 188 ? -8.031 4.567 7.221 1.00 88.25 188 ARG A C 1
ATOM 1424 O O . ARG A 1 188 ? -8.183 4.234 8.393 1.00 88.25 188 ARG A O 1
ATOM 1431 N N . SER A 1 189 ? -8.258 3.741 6.198 1.00 88.50 189 SER A N 1
ATOM 1432 C CA . SER A 1 189 ? -8.635 2.346 6.419 1.00 88.50 189 SER A CA 1
ATOM 1433 C C . SER A 1 189 ? -7.537 1.597 7.182 1.00 88.50 189 SER A C 1
ATOM 1435 O O . SER A 1 189 ? -6.353 1.904 6.995 1.00 88.50 189 SER A O 1
ATOM 1437 N N . PRO A 1 190 ? -7.888 0.629 8.046 1.00 82.19 190 PRO A N 1
ATOM 1438 C CA . PRO A 1 190 ? -6.944 -0.021 8.959 1.00 82.19 190 PRO A CA 1
ATOM 1439 C C . PRO A 1 190 ? -5.866 -0.853 8.260 1.00 82.19 190 PRO A C 1
ATOM 1441 O O . PRO A 1 190 ? -4.827 -1.127 8.865 1.00 82.19 190 PRO A O 1
ATOM 1444 N N . MET A 1 191 ? -6.126 -1.286 7.027 1.00 84.56 191 MET A N 1
ATOM 1445 C CA . MET A 1 191 ? -5.255 -2.167 6.260 1.00 84.56 191 MET A CA 1
ATOM 1446 C C . MET A 1 191 ? -4.313 -1.373 5.352 1.00 84.56 191 MET A C 1
ATOM 1448 O O . MET A 1 191 ? -4.684 -0.343 4.777 1.00 84.56 191 MET A O 1
ATOM 1452 N N . ALA A 1 192 ? -3.087 -1.882 5.230 1.00 90.62 192 ALA A N 1
ATOM 1453 C CA . ALA A 1 192 ? -2.190 -1.488 4.154 1.00 90.62 192 ALA A CA 1
ATOM 1454 C C . ALA A 1 192 ? -2.719 -2.054 2.826 1.00 90.62 192 ALA A C 1
ATOM 1456 O O . ALA A 1 192 ? -3.401 -3.076 2.818 1.00 90.62 192 ALA A O 1
ATOM 1457 N N . ASP A 1 193 ? -2.393 -1.406 1.713 1.00 91.56 193 ASP A N 1
ATOM 1458 C CA . ASP A 1 193 ? -2.812 -1.836 0.377 1.00 91.56 193 ASP A CA 1
ATOM 1459 C C . ASP A 1 193 ? -1.811 -2.794 -0.260 1.00 91.56 193 ASP A C 1
ATOM 1461 O O . ASP A 1 193 ? -2.146 -3.535 -1.184 1.00 91.56 193 ASP A O 1
ATOM 1465 N N . SER A 1 194 ? -0.550 -2.722 0.158 1.00 94.88 194 SER A N 1
ATOM 1466 C CA . SER A 1 194 ? 0.557 -3.462 -0.441 1.00 94.88 194 SER A CA 1
ATOM 1467 C C . SER A 1 194 ? 1.717 -3.599 0.537 1.00 94.88 194 SER A C 1
ATOM 14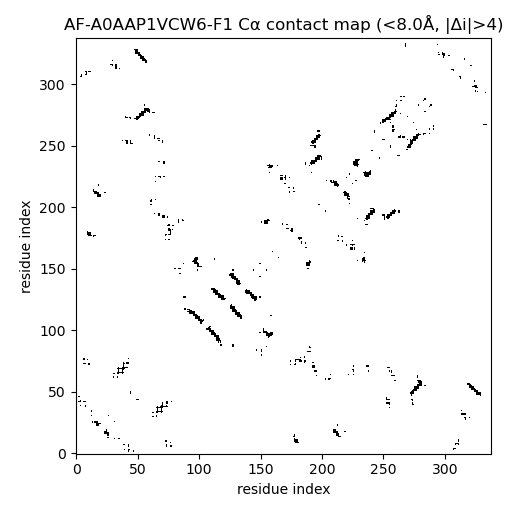69 O O . SER A 1 194 ? 1.853 -2.815 1.482 1.00 94.88 194 SER A O 1
ATOM 1471 N N . THR A 1 195 ? 2.573 -4.577 0.271 1.00 95.88 195 THR A N 1
ATOM 1472 C CA . THR A 1 195 ? 3.796 -4.855 1.024 1.00 95.88 195 THR A CA 1
ATOM 1473 C C . THR A 1 195 ? 4.993 -4.740 0.091 1.00 95.88 195 THR A C 1
ATOM 1475 O O . THR A 1 195 ? 4.975 -5.286 -1.004 1.00 95.88 195 THR A O 1
ATOM 1478 N N . VAL A 1 196 ? 6.056 -4.067 0.521 1.00 96.62 196 VAL A N 1
ATOM 1479 C CA . VAL A 1 196 ? 7.365 -4.069 -0.137 1.00 96.62 196 VAL A CA 1
ATOM 1480 C C . VAL A 1 196 ? 8.355 -4.777 0.766 1.00 96.62 196 VAL A C 1
ATOM 1482 O O . VAL A 1 196 ? 8.554 -4.373 1.913 1.00 96.62 196 VAL A O 1
ATOM 1485 N N . ILE A 1 197 ? 9.006 -5.799 0.223 1.00 95.94 197 ILE A N 1
ATOM 1486 C CA . ILE A 1 197 ? 10.120 -6.499 0.845 1.00 95.94 197 ILE A CA 1
ATOM 1487 C C . ILE A 1 197 ? 11.399 -6.046 0.144 1.00 95.94 197 ILE A C 1
ATOM 1489 O O . ILE A 1 197 ? 11.625 -6.384 -1.015 1.00 95.94 197 ILE A O 1
ATOM 1493 N N . THR A 1 198 ? 12.218 -5.249 0.832 1.00 96.31 198 THR A N 1
ATOM 1494 C CA . THR A 1 198 ? 13.411 -4.610 0.241 1.00 96.31 198 THR A CA 1
ATOM 1495 C C . THR A 1 198 ? 14.475 -4.279 1.295 1.00 96.31 198 THR A C 1
ATOM 1497 O O . THR A 1 198 ? 14.258 -4.405 2.507 1.00 96.31 198 THR A O 1
ATOM 1500 N N . GLU A 1 199 ? 15.656 -3.857 0.845 1.00 95.81 199 GLU A N 1
ATOM 1501 C CA . GLU A 1 199 ? 16.707 -3.293 1.693 1.00 95.81 199 GLU A CA 1
ATOM 1502 C C . GLU A 1 199 ? 16.313 -1.861 2.092 1.00 95.81 199 GLU A C 1
ATOM 1504 O O . GLU A 1 199 ? 16.532 -0.889 1.366 1.00 95.81 199 GLU A O 1
ATOM 1509 N N . ARG A 1 200 ? 15.700 -1.736 3.276 1.00 94.44 200 ARG A N 1
ATOM 1510 C CA . ARG A 1 200 ? 15.028 -0.519 3.765 1.00 94.44 200 ARG A CA 1
ATOM 1511 C C . ARG A 1 200 ? 15.844 0.765 3.601 1.00 94.44 200 ARG A C 1
ATOM 1513 O O . ARG A 1 200 ? 15.289 1.772 3.172 1.00 94.44 200 ARG A O 1
ATOM 1520 N N . SER A 1 201 ? 17.121 0.756 3.979 1.00 94.75 201 SER A N 1
ATOM 1521 C CA . SER A 1 201 ? 17.956 1.964 3.943 1.00 94.75 201 SER A CA 1
ATOM 1522 C C . SER A 1 201 ? 18.158 2.473 2.518 1.00 94.75 201 SER A C 1
ATOM 1524 O O . SER A 1 201 ? 18.001 3.666 2.279 1.00 94.75 201 SER A O 1
ATOM 1526 N N . SER A 1 202 ? 18.443 1.569 1.577 1.00 95.56 202 SER A N 1
ATOM 1527 C CA . SER A 1 202 ? 18.617 1.908 0.163 1.00 95.56 202 SER A CA 1
ATOM 1528 C C . SER A 1 202 ? 17.305 2.375 -0.456 1.00 95.56 202 SER A C 1
ATOM 1530 O O . SER A 1 202 ? 17.277 3.426 -1.083 1.00 95.56 202 SER A O 1
ATOM 1532 N N . PHE A 1 203 ? 16.205 1.663 -0.190 1.00 96.44 203 PHE A N 1
ATOM 1533 C CA . PHE A 1 203 ? 14.882 2.048 -0.680 1.00 96.44 203 PHE A CA 1
ATOM 1534 C C . PHE A 1 203 ? 14.487 3.457 -0.222 1.00 96.44 203 PHE A C 1
ATOM 1536 O O . PHE A 1 203 ? 14.068 4.276 -1.031 1.00 96.44 203 PHE A O 1
ATOM 1543 N N . LEU A 1 204 ? 14.653 3.772 1.067 1.00 95.81 204 LEU A N 1
ATOM 1544 C CA . LEU A 1 204 ? 14.329 5.103 1.586 1.00 95.81 204 LEU A CA 1
ATOM 1545 C C . LEU A 1 204 ? 15.245 6.194 1.021 1.00 95.81 204 LEU A C 1
ATOM 1547 O O . LEU A 1 204 ? 14.751 7.283 0.751 1.00 95.81 204 LEU A O 1
ATOM 1551 N N . ALA A 1 205 ? 16.534 5.902 0.834 1.00 96.44 205 ALA A N 1
ATOM 1552 C CA . ALA A 1 205 ? 17.480 6.840 0.236 1.00 96.44 205 ALA A CA 1
ATOM 1553 C C . ALA A 1 205 ? 17.160 7.119 -1.241 1.00 96.44 205 ALA A C 1
ATOM 1555 O O . ALA A 1 205 ? 17.288 8.253 -1.687 1.00 96.44 205 ALA A O 1
ATOM 1556 N N . ASP A 1 206 ? 16.703 6.114 -1.992 1.00 96.06 206 ASP A N 1
ATOM 1557 C CA . ASP A 1 206 ? 16.312 6.290 -3.392 1.00 96.06 206 ASP A CA 1
ATOM 1558 C C . ASP A 1 206 ? 15.073 7.178 -3.550 1.00 96.06 206 ASP A C 1
ATOM 1560 O O . ASP A 1 206 ? 14.977 7.917 -4.525 1.00 96.06 206 ASP A O 1
ATOM 1564 N N . LEU A 1 207 ? 14.142 7.138 -2.590 1.00 96.00 207 LEU A N 1
ATOM 1565 C CA . LEU A 1 207 ? 12.948 7.990 -2.588 1.00 96.00 207 LEU A CA 1
ATOM 1566 C C . LEU A 1 207 ? 13.247 9.469 -2.304 1.00 96.00 207 LEU A C 1
ATOM 1568 O O . LEU A 1 207 ? 12.406 10.329 -2.593 1.00 96.00 207 LEU A O 1
ATOM 1572 N N . ASP A 1 208 ? 14.382 9.770 -1.671 1.00 93.81 208 ASP A N 1
ATOM 1573 C CA . ASP A 1 208 ? 14.696 11.125 -1.238 1.00 93.81 208 ASP A CA 1
ATOM 1574 C C . ASP A 1 208 ? 14.921 12.040 -2.457 1.00 93.81 208 ASP A C 1
ATOM 1576 O O . ASP A 1 208 ? 15.600 11.701 -3.422 1.00 93.81 208 ASP A O 1
ATOM 1580 N N . GLY A 1 209 ? 14.304 13.224 -2.426 1.00 90.75 209 GLY A N 1
ATOM 1581 C CA . GLY A 1 209 ? 14.372 14.198 -3.521 1.00 90.75 209 GLY A CA 1
ATOM 1582 C C . GLY A 1 209 ? 13.417 13.933 -4.690 1.00 90.75 209 GLY A C 1
ATOM 1583 O O . GLY A 1 209 ? 13.240 14.821 -5.520 1.00 90.75 209 GLY A O 1
ATOM 1584 N N . VAL A 1 210 ? 12.734 12.783 -4.741 1.00 95.56 210 VAL A N 1
ATOM 1585 C CA . VAL A 1 210 ? 11.722 12.524 -5.775 1.00 95.56 210 VAL A CA 1
ATOM 1586 C C . VAL A 1 210 ? 10.410 13.207 -5.400 1.00 95.56 210 VAL A C 1
ATOM 1588 O O . VAL A 1 210 ? 9.799 12.912 -4.365 1.00 95.56 210 VAL A O 1
ATOM 1591 N N . LEU A 1 211 ? 9.968 14.122 -6.256 1.00 96.75 211 LEU A N 1
ATOM 1592 C CA . LEU A 1 211 ? 8.745 14.896 -6.096 1.00 96.75 211 LEU A CA 1
ATOM 1593 C C . LEU A 1 211 ? 7.762 14.545 -7.216 1.00 96.75 211 LEU A C 1
ATOM 1595 O O . LEU A 1 211 ? 8.129 14.527 -8.388 1.00 96.75 211 LEU A O 1
ATOM 1599 N N . LEU A 1 212 ? 6.516 14.284 -6.841 1.00 96.44 212 LEU A N 1
ATOM 1600 C CA . LEU A 1 212 ? 5.396 14.042 -7.739 1.00 96.44 212 LEU A CA 1
ATOM 1601 C C . LEU A 1 212 ? 4.494 15.267 -7.773 1.00 96.44 212 LEU A C 1
ATOM 1603 O O . LEU A 1 212 ? 4.208 15.837 -6.721 1.00 96.44 212 LEU A O 1
ATOM 1607 N N . GLU A 1 213 ? 3.987 15.634 -8.939 1.00 94.75 213 GLU A N 1
ATOM 1608 C CA . GLU A 1 213 ? 3.003 16.706 -9.055 1.00 94.75 213 GLU A CA 1
ATOM 1609 C C . GLU A 1 213 ? 1.900 16.374 -10.065 1.00 94.75 213 GLU A C 1
ATOM 1611 O O . GLU A 1 213 ? 2.016 15.464 -10.887 1.00 94.75 213 GLU A O 1
ATOM 1616 N N . THR A 1 214 ? 0.795 17.100 -9.931 1.00 94.00 214 THR A N 1
ATOM 1617 C CA . THR A 1 214 ? -0.353 17.093 -10.849 1.00 94.00 214 THR A CA 1
ATOM 1618 C C . THR A 1 214 ? -0.766 18.547 -11.052 1.00 94.00 214 THR A C 1
ATOM 1620 O O . THR A 1 214 ? -0.475 19.372 -10.185 1.00 94.00 214 THR A O 1
ATOM 1623 N N . ASP A 1 215 ? -1.499 18.867 -12.115 1.00 88.19 215 ASP A N 1
ATOM 1624 C CA . ASP A 1 215 ? -1.850 20.257 -12.462 1.00 88.19 215 ASP A CA 1
ATOM 1625 C C . ASP A 1 215 ? -2.483 21.066 -11.312 1.00 88.19 215 ASP A C 1
ATOM 1627 O O . ASP A 1 215 ? -2.291 22.277 -11.210 1.00 88.19 215 ASP A O 1
ATOM 1631 N N . ASN A 1 216 ? -3.221 20.398 -10.419 1.00 88.31 216 ASN A N 1
ATOM 1632 C CA . ASN A 1 216 ? -4.013 21.037 -9.364 1.00 88.31 216 ASN A CA 1
ATOM 1633 C C . ASN A 1 216 ? -3.475 20.812 -7.942 1.00 88.31 216 ASN A C 1
ATOM 1635 O O . ASN A 1 216 ? -4.093 21.265 -6.975 1.00 88.31 216 ASN A O 1
ATOM 1639 N N . VAL A 1 217 ? -2.358 20.096 -7.781 1.00 89.50 217 VAL A N 1
ATOM 1640 C CA . VAL A 1 217 ? -1.797 19.767 -6.461 1.00 89.50 217 VAL A CA 1
ATOM 1641 C C . VAL A 1 217 ? -0.324 20.158 -6.425 1.00 89.50 217 VAL A C 1
ATOM 1643 O O . VAL A 1 217 ? 0.426 19.739 -7.305 1.00 89.50 217 VAL A O 1
ATOM 1646 N N . PRO A 1 218 ? 0.120 20.913 -5.400 1.00 89.69 218 PRO A N 1
ATOM 1647 C CA . PRO A 1 218 ? 1.535 21.199 -5.208 1.00 89.69 218 PRO A CA 1
ATOM 1648 C C . PRO A 1 218 ? 2.370 19.921 -5.180 1.00 89.69 218 PRO A C 1
ATOM 1650 O O . PRO A 1 218 ? 1.893 18.885 -4.720 1.00 89.69 218 PRO A O 1
ATOM 1653 N N . ALA A 1 219 ? 3.630 20.019 -5.597 1.00 94.06 219 ALA A N 1
ATOM 1654 C CA . ALA A 1 219 ? 4.539 18.885 -5.580 1.00 94.06 219 ALA A CA 1
ATOM 1655 C C . ALA A 1 219 ? 4.611 18.227 -4.188 1.00 94.06 219 ALA A C 1
ATOM 1657 O O . ALA A 1 219 ? 4.843 18.892 -3.174 1.00 94.06 219 ALA A O 1
ATOM 1658 N N . VAL A 1 220 ? 4.420 16.911 -4.150 1.00 95.25 220 VAL A N 1
ATOM 1659 C CA . VAL A 1 220 ? 4.462 16.075 -2.948 1.00 95.25 220 VAL A CA 1
ATOM 1660 C C . VAL A 1 220 ? 5.622 15.099 -3.081 1.00 95.25 220 VAL A C 1
ATOM 1662 O O . VAL A 1 220 ? 5.843 14.523 -4.141 1.00 95.25 220 VAL A O 1
ATOM 1665 N N . SER A 1 221 ? 6.378 14.883 -2.005 1.00 95.88 221 SER A N 1
ATOM 1666 C CA . SER A 1 221 ? 7.432 13.866 -2.016 1.00 95.88 221 SER A CA 1
ATOM 1667 C C . SER A 1 221 ? 6.849 12.480 -2.280 1.00 95.88 221 SER A C 1
ATOM 1669 O O . SER A 1 221 ? 5.882 12.089 -1.629 1.00 95.88 221 SER A O 1
ATOM 1671 N N . LEU A 1 222 ? 7.477 11.701 -3.167 1.00 96.12 222 LEU A N 1
ATOM 1672 C CA . LEU A 1 222 ? 7.083 10.316 -3.437 1.00 96.12 222 LEU A CA 1
ATOM 1673 C C . LEU A 1 222 ? 7.024 9.496 -2.139 1.00 96.12 222 LEU A C 1
ATOM 1675 O O . LEU A 1 222 ? 6.066 8.766 -1.905 1.00 96.12 222 LEU A O 1
ATOM 1679 N N . ARG A 1 223 ? 7.989 9.691 -1.234 1.00 95.25 223 ARG A N 1
ATOM 1680 C CA . ARG A 1 223 ? 8.003 9.059 0.092 1.00 95.25 223 ARG A CA 1
ATOM 1681 C C . ARG A 1 223 ? 6.764 9.380 0.927 1.00 95.25 223 ARG A C 1
ATOM 1683 O O . ARG A 1 223 ? 6.260 8.511 1.635 1.00 95.25 223 ARG A O 1
ATOM 1690 N N . GLU A 1 224 ? 6.300 10.625 0.876 1.00 94.31 224 GLU A N 1
ATOM 1691 C CA . GLU A 1 224 ? 5.082 11.054 1.567 1.00 94.31 224 GLU A CA 1
ATOM 1692 C C . GLU A 1 224 ? 3.831 10.481 0.899 1.00 94.31 224 GLU A C 1
ATOM 1694 O O . GLU A 1 224 ? 2.930 10.027 1.599 1.00 94.31 224 GLU A O 1
ATOM 1699 N N . THR A 1 225 ? 3.805 10.437 -0.434 1.00 95.25 225 THR A N 1
ATOM 1700 C CA . THR A 1 225 ? 2.706 9.873 -1.225 1.00 95.25 225 THR A CA 1
ATOM 1701 C C . THR A 1 225 ? 2.484 8.387 -0.956 1.00 95.25 225 THR A C 1
ATOM 1703 O O . THR A 1 225 ? 1.337 7.956 -0.881 1.00 95.25 225 THR A O 1
ATOM 1706 N N . LEU A 1 226 ? 3.554 7.605 -0.778 1.00 95.25 226 LEU A N 1
ATOM 1707 C CA . LEU A 1 226 ? 3.457 6.162 -0.515 1.00 95.25 226 LEU A CA 1
ATOM 1708 C C . LEU A 1 226 ? 2.950 5.834 0.894 1.00 95.25 226 LEU A C 1
ATOM 1710 O O . LEU A 1 226 ? 2.596 4.689 1.164 1.00 95.25 226 LEU A O 1
ATOM 1714 N N . VAL A 1 227 ? 2.940 6.825 1.797 1.00 94.12 227 VAL A N 1
ATOM 1715 C CA . VAL A 1 227 ? 2.494 6.693 3.190 1.00 94.12 227 VAL A CA 1
ATOM 1716 C C . VAL A 1 227 ? 3.024 5.399 3.822 1.00 94.12 227 VAL A C 1
ATOM 1718 O O . VAL A 1 227 ? 2.274 4.469 4.115 1.00 94.12 227 VAL A O 1
ATOM 1721 N N . LEU A 1 228 ? 4.344 5.306 3.970 1.00 93.75 228 LEU A N 1
ATOM 1722 C CA . LEU A 1 228 ? 4.998 4.069 4.397 1.00 93.75 228 LEU A CA 1
ATOM 1723 C C . LEU A 1 228 ? 4.635 3.695 5.845 1.00 93.75 228 LEU A C 1
ATOM 1725 O O . LEU A 1 228 ? 4.800 4.509 6.756 1.00 93.75 228 LEU A O 1
ATOM 1729 N N . THR A 1 229 ? 4.230 2.443 6.073 1.00 87.94 229 THR A N 1
ATOM 1730 C CA . THR A 1 229 ? 4.191 1.851 7.420 1.00 87.94 229 THR A CA 1
ATOM 1731 C C . THR A 1 229 ? 5.599 1.417 7.811 1.00 87.94 229 THR A C 1
ATOM 1733 O O . THR A 1 229 ? 6.266 0.691 7.070 1.00 87.94 229 THR A O 1
ATOM 1736 N N . ASP A 1 230 ? 6.057 1.846 8.984 1.00 75.81 230 ASP A N 1
ATOM 1737 C CA . ASP A 1 230 ? 7.311 1.394 9.573 1.00 75.81 230 ASP A CA 1
ATOM 1738 C C . ASP A 1 230 ? 7.095 0.374 10.697 1.00 75.81 230 ASP A C 1
ATOM 1740 O O . ASP A 1 230 ? 5.982 0.139 11.167 1.00 75.81 230 ASP A O 1
ATOM 1744 N N . SER A 1 231 ? 8.197 -0.233 11.138 1.00 70.94 231 SER A N 1
ATOM 1745 C CA . SER A 1 231 ? 8.228 -1.149 12.280 1.00 70.94 231 SER A CA 1
ATOM 1746 C C . SER A 1 231 ? 7.866 -0.473 13.607 1.00 70.94 231 SER A C 1
ATOM 1748 O O . SER A 1 231 ? 7.662 -1.164 14.598 1.00 70.94 231 SER A O 1
ATOM 1750 N N . GLU A 1 232 ? 7.781 0.862 13.652 1.00 72.81 232 GLU A N 1
ATOM 1751 C CA . GLU A 1 232 ? 7.352 1.608 14.842 1.00 72.81 232 GLU A CA 1
ATOM 1752 C C . GLU A 1 232 ? 5.822 1.628 14.992 1.00 72.81 232 GLU A C 1
ATOM 1754 O O . GLU A 1 232 ? 5.295 2.272 15.899 1.00 72.81 232 GLU A O 1
ATOM 1759 N N . GLY A 1 233 ? 5.096 0.938 14.105 1.00 74.94 233 GLY A N 1
ATOM 1760 C CA . GLY A 1 233 ? 3.644 0.859 14.158 1.00 74.94 233 GLY A CA 1
ATOM 1761 C C . GLY A 1 233 ? 2.984 2.167 13.742 1.00 74.94 233 GLY A C 1
ATOM 1762 O O . GLY A 1 233 ? 1.949 2.533 14.292 1.00 74.94 233 GLY A O 1
ATOM 1763 N N . ARG A 1 234 ? 3.562 2.917 12.798 1.00 85.81 234 ARG A N 1
ATOM 1764 C CA . ARG A 1 234 ? 2.876 4.072 12.200 1.00 85.81 234 ARG A CA 1
ATOM 1765 C C . ARG A 1 234 ? 1.856 3.624 11.166 1.00 85.81 234 ARG A C 1
ATOM 1767 O O . ARG A 1 234 ? 2.073 2.669 10.426 1.00 85.81 234 ARG A O 1
ATOM 1774 N N . HIS A 1 235 ? 0.735 4.336 11.097 1.00 88.81 235 HIS A N 1
ATOM 1775 C CA . HIS A 1 235 ? -0.253 4.088 10.049 1.00 88.81 235 HIS A CA 1
ATOM 1776 C C . HIS A 1 235 ? 0.340 4.344 8.660 1.00 88.81 235 HIS A C 1
ATOM 1778 O O . HIS A 1 235 ? 1.045 5.335 8.464 1.00 88.81 235 HIS A O 1
ATOM 1784 N N . GLY A 1 236 ? 0.019 3.476 7.704 1.00 91.81 236 GLY A N 1
ATOM 1785 C CA . GLY A 1 236 ? 0.468 3.607 6.327 1.00 91.81 236 GLY A CA 1
ATOM 1786 C C . GLY A 1 236 ? -0.256 2.676 5.361 1.00 91.81 236 GLY A C 1
ATOM 1787 O O . GLY A 1 236 ? -1.033 1.815 5.773 1.00 91.81 236 GLY A O 1
ATOM 1788 N N . LYS A 1 237 ? -0.026 2.903 4.067 1.00 93.25 237 LYS A N 1
ATOM 1789 C CA . LYS A 1 237 ? -0.652 2.182 2.950 1.00 93.25 237 LYS A CA 1
ATOM 1790 C C . LYS A 1 237 ? 0.294 1.265 2.211 1.00 93.25 237 LYS A C 1
ATOM 1792 O O . LYS A 1 237 ? -0.137 0.219 1.733 1.00 93.25 237 LYS A O 1
ATOM 1797 N N . LEU A 1 238 ? 1.577 1.592 2.212 1.00 95.06 238 LEU A N 1
ATOM 1798 C CA . LEU A 1 238 ? 2.612 0.698 1.732 1.00 95.06 238 LEU A CA 1
ATOM 1799 C C . LEU A 1 238 ? 3.436 0.198 2.917 1.00 95.06 238 LEU A C 1
ATOM 1801 O O . LEU A 1 238 ? 4.163 0.954 3.566 1.00 95.06 238 LEU A O 1
ATOM 1805 N N . ARG A 1 239 ? 3.301 -1.088 3.231 1.00 93.88 239 ARG A N 1
ATOM 1806 C CA . ARG A 1 239 ? 4.045 -1.723 4.316 1.00 93.88 239 ARG A CA 1
ATOM 1807 C C . ARG A 1 239 ? 5.466 -2.015 3.871 1.00 93.88 239 ARG A C 1
ATOM 1809 O O . ARG A 1 239 ? 5.659 -2.665 2.854 1.00 93.88 239 ARG A O 1
ATOM 1816 N N . LEU A 1 240 ? 6.454 -1.572 4.644 1.00 93.94 240 LEU A N 1
ATOM 1817 C CA . LEU A 1 240 ? 7.862 -1.798 4.329 1.00 93.94 240 LEU A CA 1
ATOM 1818 C C . LEU A 1 240 ? 8.465 -2.854 5.259 1.00 93.94 240 LEU A C 1
ATOM 1820 O O . LEU A 1 240 ? 8.721 -2.572 6.432 1.00 93.94 240 LEU A O 1
ATOM 1824 N N . ILE A 1 241 ? 8.725 -4.045 4.724 1.00 93.19 241 ILE A N 1
ATOM 1825 C CA . ILE A 1 241 ? 9.340 -5.164 5.440 1.00 93.19 241 ILE A CA 1
ATOM 1826 C C . ILE A 1 241 ? 10.810 -5.276 5.007 1.00 93.19 241 ILE A C 1
ATOM 1828 O O . ILE A 1 241 ? 11.103 -5.315 3.810 1.00 93.19 241 ILE A O 1
ATOM 1832 N N . PRO A 1 242 ? 11.773 -5.313 5.943 1.00 93.38 242 PRO A N 1
ATOM 1833 C CA . PRO A 1 242 ? 13.164 -5.550 5.582 1.00 93.38 242 PRO A CA 1
ATOM 1834 C C . PRO A 1 242 ? 13.335 -6.973 5.038 1.00 93.38 242 PRO A C 1
ATOM 1836 O O . PRO A 1 242 ? 12.712 -7.905 5.541 1.00 93.38 242 PRO A O 1
ATOM 1839 N N . VAL A 1 243 ? 14.239 -7.167 4.074 1.00 92.56 243 VAL A N 1
ATOM 1840 C CA . VAL A 1 243 ? 14.546 -8.501 3.510 1.00 92.56 243 VAL A CA 1
ATOM 1841 C C . VAL A 1 243 ? 14.806 -9.547 4.599 1.00 92.56 243 VAL A C 1
ATOM 1843 O O . VAL A 1 243 ? 14.294 -10.658 4.525 1.00 92.56 243 VAL A O 1
ATOM 1846 N N . ARG A 1 244 ? 15.563 -9.171 5.636 1.00 90.00 244 ARG A N 1
ATOM 1847 C CA . ARG A 1 244 ? 15.933 -10.040 6.769 1.00 90.00 244 ARG A CA 1
ATOM 1848 C C . ARG A 1 244 ? 14.868 -10.122 7.871 1.00 90.00 244 ARG A C 1
ATOM 1850 O O . ARG A 1 244 ? 15.131 -10.696 8.922 1.00 90.00 244 ARG A O 1
ATOM 1857 N N . GLY A 1 245 ? 13.713 -9.487 7.682 1.00 84.25 245 GLY A N 1
ATOM 1858 C CA . GLY A 1 245 ? 12.605 -9.538 8.630 1.00 84.25 245 GLY A CA 1
ATOM 1859 C C . GLY A 1 245 ? 11.942 -10.912 8.628 1.00 84.25 245 GLY A C 1
ATOM 1860 O O . GLY A 1 245 ? 11.759 -11.503 7.568 1.00 84.25 245 GLY A O 1
ATOM 1861 N N . LEU A 1 246 ? 11.571 -11.395 9.814 1.00 75.25 246 LEU A N 1
ATOM 1862 C CA . LEU A 1 246 ? 10.870 -12.673 9.994 1.00 75.25 246 LEU A CA 1
ATOM 1863 C C . LEU A 1 246 ? 9.348 -12.548 9.831 1.00 75.25 246 LEU A C 1
ATOM 1865 O O . LEU A 1 246 ? 8.656 -13.558 9.768 1.00 75.25 246 LEU A O 1
ATOM 1869 N N . ASP A 1 247 ? 8.828 -11.324 9.757 1.00 73.56 247 ASP A N 1
ATOM 1870 C CA . ASP A 1 247 ? 7.393 -11.085 9.663 1.00 73.56 247 ASP A CA 1
ATOM 1871 C C . ASP A 1 247 ? 6.864 -11.516 8.287 1.00 73.56 247 ASP A C 1
ATOM 1873 O O . ASP A 1 247 ? 7.326 -11.028 7.249 1.00 73.56 247 ASP A O 1
ATOM 1877 N N . SER A 1 248 ? 5.877 -12.414 8.289 1.00 67.00 248 SER A N 1
ATOM 1878 C CA . SER A 1 248 ? 5.142 -12.898 7.111 1.00 67.00 248 SER A CA 1
ATOM 1879 C C . SER A 1 248 ? 3.749 -12.266 6.977 1.00 67.00 248 SER A C 1
ATOM 1881 O O . SER A 1 248 ? 2.877 -12.821 6.313 1.00 67.00 248 SER A O 1
ATOM 1883 N N . ASP A 1 249 ? 3.514 -11.113 7.619 1.00 73.75 249 ASP A N 1
ATOM 1884 C CA . ASP A 1 249 ? 2.221 -10.411 7.586 1.00 73.75 249 ASP A CA 1
ATOM 1885 C C . ASP A 1 249 ? 2.054 -9.674 6.240 1.00 73.75 249 ASP A C 1
ATOM 1887 O O . ASP A 1 249 ? 2.147 -8.444 6.149 1.00 73.75 249 ASP A O 1
ATOM 1891 N N . ASP A 1 250 ? 1.880 -10.448 5.169 1.00 81.75 250 ASP A N 1
ATOM 1892 C CA . ASP A 1 250 ? 1.526 -9.957 3.843 1.00 81.75 250 ASP A CA 1
ATOM 1893 C C . ASP A 1 250 ? 0.067 -9.502 3.792 1.00 81.75 250 ASP A C 1
ATOM 1895 O O . ASP A 1 250 ? -0.829 -10.066 4.423 1.00 81.75 250 ASP A O 1
ATOM 1899 N N . VAL A 1 251 ? -0.197 -8.480 2.979 1.00 83.38 251 VAL A N 1
ATOM 1900 C CA . VAL A 1 251 ? -1.567 -8.051 2.702 1.00 83.38 251 VAL A CA 1
ATOM 1901 C C . VAL A 1 251 ? -2.162 -9.014 1.676 1.00 83.38 251 VAL A C 1
ATOM 1903 O O . VAL A 1 251 ? -1.917 -8.872 0.481 1.00 83.38 251 VAL A O 1
ATOM 1906 N N . LEU A 1 252 ? -2.969 -9.979 2.129 1.00 83.38 252 LEU A N 1
ATOM 1907 C CA . LEU A 1 252 ? -3.522 -11.052 1.286 1.00 83.38 252 LEU A CA 1
ATOM 1908 C C . LEU A 1 252 ? -4.197 -10.545 -0.005 1.00 83.38 252 LEU A C 1
ATOM 1910 O O . LEU A 1 252 ? -3.985 -11.101 -1.082 1.00 83.38 252 LEU A O 1
ATOM 1914 N N . GLN A 1 253 ? -5.004 -9.486 0.102 1.00 84.75 253 GLN A N 1
ATOM 1915 C CA . GLN A 1 253 ? -5.712 -8.863 -1.027 1.00 84.75 253 GLN A CA 1
ATOM 1916 C C . GLN A 1 253 ? -4.928 -7.710 -1.680 1.00 84.75 253 GLN A C 1
ATOM 1918 O O . GLN A 1 253 ? -5.463 -7.007 -2.534 1.00 84.75 253 GLN A O 1
ATOM 1923 N N . GLY A 1 254 ? -3.691 -7.475 -1.252 1.00 90.62 254 GLY A N 1
ATOM 1924 C CA . GLY A 1 254 ? -2.817 -6.431 -1.765 1.00 90.62 254 GLY A CA 1
ATOM 1925 C C . GLY A 1 254 ? -1.858 -6.934 -2.839 1.00 90.62 254 GLY A C 1
ATOM 1926 O O . GLY A 1 254 ? -2.027 -8.017 -3.405 1.00 90.62 254 GLY A O 1
ATOM 1927 N N . VAL A 1 255 ? -0.833 -6.125 -3.103 1.00 94.94 255 VAL A N 1
ATOM 1928 C CA . VAL A 1 255 ? 0.324 -6.514 -3.917 1.00 94.94 255 VAL A CA 1
ATOM 1929 C C . VAL A 1 255 ? 1.534 -6.676 -3.000 1.00 94.94 255 VAL A C 1
ATOM 1931 O O . VAL A 1 255 ? 1.881 -5.740 -2.278 1.00 94.94 255 VAL A O 1
ATOM 1934 N N . THR A 1 256 ? 2.192 -7.835 -3.031 1.00 96.56 256 THR A N 1
ATOM 1935 C CA . THR A 1 256 ? 3.511 -8.019 -2.407 1.00 96.56 256 THR A CA 1
ATOM 1936 C C . THR A 1 256 ? 4.605 -7.820 -3.450 1.00 96.56 256 THR A C 1
ATOM 1938 O O . THR A 1 256 ? 4.615 -8.458 -4.500 1.00 96.56 256 THR A O 1
ATOM 1941 N N . ILE A 1 257 ? 5.532 -6.914 -3.164 1.00 97.88 257 ILE A N 1
ATOM 1942 C CA . ILE A 1 257 ? 6.607 -6.480 -4.051 1.00 97.88 257 ILE A CA 1
ATOM 1943 C C . ILE A 1 257 ? 7.926 -6.988 -3.470 1.00 97.88 257 ILE A C 1
ATOM 1945 O O . ILE A 1 257 ? 8.356 -6.533 -2.410 1.00 97.88 257 ILE A O 1
ATOM 1949 N N . LEU A 1 258 ? 8.562 -7.934 -4.155 1.00 97.31 258 LEU A N 1
ATOM 1950 C CA . LEU A 1 258 ? 9.875 -8.477 -3.820 1.00 97.31 258 LEU A CA 1
ATOM 1951 C C . LEU A 1 258 ? 10.930 -7.722 -4.629 1.00 97.31 258 LEU A C 1
ATOM 1953 O O . LEU A 1 258 ? 11.073 -7.941 -5.829 1.00 97.31 258 LEU A O 1
ATOM 1957 N N . ASP A 1 259 ? 11.637 -6.802 -3.981 1.00 97.56 259 ASP A N 1
ATOM 1958 C CA . ASP A 1 259 ? 12.578 -5.892 -4.633 1.00 97.56 259 ASP A CA 1
ATOM 1959 C C . ASP A 1 259 ? 14.029 -6.384 -4.480 1.00 97.56 259 ASP A C 1
ATOM 1961 O O . ASP A 1 259 ? 14.669 -6.209 -3.437 1.00 97.56 259 ASP A O 1
ATOM 1965 N N . GLY A 1 260 ? 14.535 -7.018 -5.539 1.00 96.88 260 GLY A N 1
ATOM 1966 C CA . GLY A 1 260 ? 15.880 -7.579 -5.659 1.00 96.88 260 GLY A CA 1
ATOM 1967 C C . GLY A 1 260 ? 15.978 -9.086 -5.385 1.00 96.88 260 GLY A C 1
ATOM 1968 O O . GLY A 1 260 ? 15.078 -9.720 -4.822 1.00 96.88 260 GLY A O 1
ATOM 1969 N N . ALA A 1 261 ? 17.127 -9.669 -5.746 1.00 95.25 261 ALA A N 1
ATOM 1970 C CA . ALA A 1 261 ? 17.389 -11.110 -5.631 1.00 95.25 261 ALA A CA 1
ATOM 1971 C C . ALA A 1 261 ? 17.156 -11.650 -4.210 1.00 95.25 261 ALA A C 1
ATOM 1973 O O . ALA A 1 261 ? 16.463 -12.646 -4.007 1.00 95.25 261 ALA A O 1
ATOM 1974 N N . ARG A 1 262 ? 17.641 -10.937 -3.184 1.00 94.81 262 ARG A N 1
ATOM 1975 C CA . ARG A 1 262 ? 17.464 -11.384 -1.793 1.00 94.81 262 ARG A CA 1
ATOM 1976 C C . ARG A 1 262 ? 16.000 -11.411 -1.359 1.00 94.81 262 ARG A C 1
ATOM 1978 O O . ARG A 1 262 ? 15.611 -12.322 -0.636 1.00 94.81 262 ARG A O 1
ATOM 1985 N N . ALA A 1 263 ? 15.187 -10.442 -1.783 1.00 95.31 263 ALA A N 1
ATOM 1986 C CA . ALA A 1 263 ? 13.754 -10.448 -1.493 1.00 95.31 263 ALA A CA 1
ATOM 1987 C C . ALA A 1 263 ? 13.046 -11.605 -2.218 1.00 95.31 263 ALA A C 1
ATOM 1989 O O . ALA A 1 263 ? 12.133 -12.211 -1.662 1.00 95.31 263 ALA A O 1
ATOM 1990 N N . THR A 1 264 ? 13.518 -11.966 -3.414 1.00 95.00 264 THR A N 1
ATOM 1991 C CA . THR A 1 264 ? 12.986 -13.073 -4.228 1.00 95.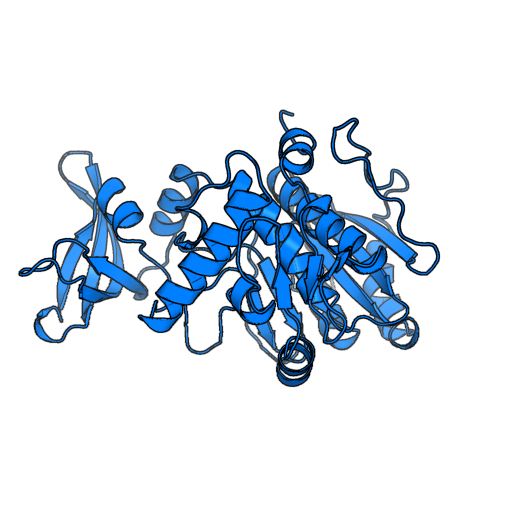00 264 THR A CA 1
ATOM 1992 C C . THR A 1 264 ? 13.065 -14.424 -3.519 1.00 95.00 264 THR A C 1
ATOM 1994 O O . THR A 1 264 ? 12.149 -15.230 -3.652 1.00 95.00 264 THR A O 1
ATOM 1997 N N . SER A 1 265 ? 14.085 -14.653 -2.684 1.00 91.94 265 SER A N 1
ATOM 1998 C CA . SER A 1 265 ? 14.189 -15.869 -1.853 1.00 91.94 265 SER A CA 1
ATOM 1999 C C . SER A 1 265 ? 12.966 -16.101 -0.949 1.00 91.94 265 SER A C 1
ATOM 2001 O O . SER A 1 265 ? 12.674 -17.233 -0.566 1.00 91.94 265 SER A O 1
ATOM 2003 N N . ARG A 1 266 ? 12.201 -15.041 -0.649 1.00 91.56 266 ARG A N 1
ATOM 2004 C CA . ARG A 1 266 ? 10.980 -15.105 0.162 1.00 91.56 266 ARG A CA 1
ATOM 2005 C C . ARG A 1 266 ? 9.725 -15.425 -0.638 1.00 91.56 266 ARG A C 1
ATOM 2007 O O . ARG A 1 266 ? 8.677 -15.589 -0.026 1.00 91.56 266 ARG A O 1
ATOM 2014 N N . LEU A 1 267 ? 9.801 -15.556 -1.965 1.00 90.94 267 LEU A N 1
ATOM 2015 C CA . LEU A 1 267 ? 8.638 -15.790 -2.829 1.00 90.94 267 LEU A CA 1
ATOM 2016 C C . LEU A 1 267 ? 7.771 -16.966 -2.354 1.00 90.94 267 LEU A C 1
ATOM 2018 O O . LEU A 1 267 ? 6.545 -16.898 -2.432 1.00 90.94 267 LEU A O 1
ATOM 2022 N N . GLY A 1 268 ? 8.392 -18.010 -1.799 1.00 86.94 268 GLY A N 1
ATOM 2023 C CA . GLY A 1 268 ? 7.663 -19.162 -1.275 1.00 86.94 268 GLY A CA 1
ATOM 2024 C C . GLY A 1 268 ? 6.916 -18.960 0.037 1.00 86.94 268 GLY A C 1
ATOM 2025 O O . GLY A 1 268 ? 6.041 -19.750 0.355 1.00 86.94 268 GLY A O 1
ATOM 2026 N N . GLN A 1 269 ? 7.226 -17.898 0.774 1.00 88.25 269 GLN A N 1
ATOM 2027 C CA . GLN A 1 269 ? 6.578 -17.548 2.040 1.00 88.25 269 GLN A CA 1
ATOM 2028 C C . GLN A 1 269 ? 5.478 -16.499 1.853 1.00 88.25 269 GLN A C 1
ATOM 2030 O O . GLN A 1 269 ? 4.768 -16.184 2.805 1.00 88.25 269 GLN A O 1
ATOM 2035 N N . VAL A 1 270 ? 5.369 -15.923 0.650 1.00 89.62 270 VAL A N 1
ATOM 2036 C CA . VAL A 1 270 ? 4.402 -14.865 0.371 1.00 89.62 270 VAL A CA 1
ATOM 2037 C C . VAL A 1 270 ? 3.008 -15.457 0.254 1.00 89.62 270 VAL A C 1
ATOM 2039 O O . VAL A 1 270 ? 2.785 -16.346 -0.564 1.00 89.62 270 VAL A O 1
ATOM 2042 N N . SER A 1 271 ? 2.057 -14.929 1.019 1.00 87.44 271 SER A N 1
ATOM 2043 C CA . SER A 1 271 ? 0.654 -15.363 0.961 1.00 87.44 271 SER A CA 1
ATOM 2044 C C . SER A 1 271 ? -0.221 -14.470 0.076 1.00 87.44 271 SER A C 1
ATOM 2046 O O . SER A 1 271 ? -1.357 -14.828 -0.233 1.00 87.44 271 SER A O 1
ATOM 2048 N N . ALA A 1 272 ? 0.292 -13.316 -0.366 1.00 89.50 272 ALA A N 1
ATOM 2049 C CA . ALA A 1 272 ? -0.455 -12.367 -1.184 1.00 89.50 272 ALA A CA 1
ATOM 2050 C C . ALA A 1 272 ? -0.906 -12.958 -2.527 1.00 89.50 272 ALA A C 1
ATOM 2052 O O . ALA A 1 272 ? -0.157 -13.648 -3.226 1.00 89.50 272 ALA A O 1
ATOM 2053 N N . ARG A 1 273 ? -2.135 -12.608 -2.928 1.00 88.81 273 ARG A N 1
ATOM 2054 C CA . ARG A 1 273 ? -2.713 -13.023 -4.213 1.00 88.81 273 ARG A CA 1
ATOM 2055 C C . ARG A 1 273 ? -1.974 -12.438 -5.405 1.00 88.81 273 ARG A C 1
ATOM 2057 O O . ARG A 1 273 ? -1.830 -13.125 -6.401 1.00 88.81 273 ARG A O 1
ATOM 2064 N N . SER A 1 274 ? -1.474 -11.213 -5.317 1.00 92.62 274 SER A N 1
ATOM 2065 C CA . SER A 1 274 ? -0.639 -10.636 -6.369 1.00 92.62 274 SER A CA 1
ATOM 2066 C C . SER A 1 274 ? 0.761 -10.411 -5.834 1.00 92.62 274 SER A C 1
ATOM 2068 O O . SER A 1 274 ? 0.956 -9.663 -4.880 1.00 92.62 274 SER A O 1
ATOM 2070 N N . THR A 1 275 ? 1.742 -11.051 -6.459 1.00 94.81 275 THR A N 1
ATOM 2071 C CA . THR A 1 275 ? 3.158 -10.871 -6.150 1.00 94.81 275 THR A CA 1
ATOM 2072 C C . THR A 1 275 ? 3.889 -10.355 -7.377 1.00 94.81 275 THR A C 1
ATOM 2074 O O . THR A 1 275 ? 3.635 -10.801 -8.496 1.00 94.81 275 THR A O 1
ATOM 2077 N N . VAL A 1 276 ? 4.824 -9.437 -7.176 1.00 96.31 276 VAL A N 1
ATOM 2078 C CA . VAL A 1 276 ? 5.732 -8.976 -8.221 1.00 96.31 276 VAL A CA 1
ATOM 2079 C C . VAL A 1 276 ? 7.166 -9.024 -7.739 1.00 96.31 276 VAL A C 1
ATOM 2081 O O . VAL A 1 276 ? 7.487 -8.546 -6.656 1.00 96.31 276 VAL A O 1
ATOM 2084 N N . VAL A 1 277 ? 8.016 -9.628 -8.554 1.00 96.94 277 VAL A N 1
ATOM 2085 C CA . VAL A 1 277 ? 9.450 -9.757 -8.351 1.00 96.94 277 VAL A CA 1
ATOM 2086 C C . VAL A 1 277 ? 10.129 -8.750 -9.262 1.00 96.94 277 VAL A C 1
ATOM 2088 O O . VAL A 1 277 ? 9.951 -8.800 -10.477 1.00 96.94 277 VAL A O 1
ATOM 2091 N N . LEU A 1 278 ? 10.877 -7.822 -8.677 1.00 97.69 278 LEU A N 1
ATOM 2092 C CA . LEU A 1 278 ? 11.606 -6.785 -9.398 1.00 97.69 278 LEU A CA 1
ATOM 2093 C C . LEU A 1 278 ? 13.096 -7.088 -9.305 1.00 97.69 278 LEU A C 1
ATOM 2095 O O . LEU A 1 278 ? 13.643 -7.173 -8.206 1.00 97.69 278 LEU A O 1
ATOM 2099 N N . LEU A 1 279 ? 13.749 -7.250 -10.449 1.00 96.56 279 LEU A N 1
ATOM 2100 C CA . LEU A 1 279 ? 15.160 -7.611 -10.533 1.00 96.56 279 LEU A CA 1
ATOM 2101 C C . LEU A 1 279 ? 15.883 -6.667 -11.480 1.00 96.56 279 LEU A C 1
ATOM 2103 O O . LEU A 1 279 ? 15.356 -6.313 -12.536 1.00 96.56 279 LEU A O 1
ATOM 2107 N N . ASP A 1 280 ? 17.119 -6.324 -11.136 1.00 94.25 280 ASP A N 1
ATOM 2108 C CA . ASP A 1 280 ? 18.054 -5.829 -12.138 1.00 94.25 280 ASP A CA 1
ATOM 2109 C C . ASP A 1 280 ? 18.465 -6.970 -13.069 1.00 94.25 280 ASP A C 1
ATOM 2111 O O . ASP A 1 280 ? 18.486 -8.135 -12.673 1.00 94.25 280 ASP A O 1
ATOM 2115 N N . HIS A 1 281 ? 18.869 -6.657 -14.300 1.00 89.19 281 HIS A N 1
ATOM 2116 C CA . HIS A 1 281 ? 19.461 -7.671 -15.184 1.00 89.19 281 HIS A CA 1
ATOM 2117 C C . HIS A 1 281 ? 20.678 -8.362 -14.544 1.00 89.19 281 HIS A C 1
ATOM 2119 O O . HIS A 1 281 ? 20.910 -9.540 -14.791 1.00 89.19 281 HIS A O 1
ATOM 2125 N N . ALA A 1 282 ? 21.423 -7.649 -13.694 1.00 91.06 282 ALA A N 1
ATOM 2126 C CA . ALA A 1 282 ? 22.549 -8.202 -12.943 1.00 91.06 282 ALA A CA 1
ATOM 2127 C C . ALA A 1 282 ? 22.131 -9.050 -11.725 1.00 91.06 282 ALA A C 1
ATOM 2129 O O . ALA A 1 282 ? 22.948 -9.822 -11.235 1.00 91.06 282 ALA A O 1
ATOM 2130 N N . ASP A 1 283 ? 20.891 -8.911 -11.242 1.00 90.75 283 ASP A N 1
ATOM 2131 C CA . ASP A 1 283 ? 20.356 -9.701 -10.124 1.00 90.75 283 ASP A CA 1
ATOM 2132 C C . ASP A 1 283 ? 19.864 -11.087 -10.583 1.00 90.75 283 ASP A C 1
ATOM 2134 O O . ASP A 1 283 ? 19.613 -11.953 -9.748 1.00 90.75 283 ASP A O 1
ATOM 2138 N N . PHE A 1 284 ? 19.671 -11.303 -11.890 1.00 89.69 284 PHE A N 1
ATOM 2139 C CA . PHE A 1 284 ? 19.171 -12.569 -12.425 1.00 89.69 284 PHE A CA 1
ATOM 2140 C C . PHE A 1 284 ? 20.306 -13.595 -12.560 1.00 89.69 284 PHE A C 1
ATOM 2142 O O . PHE A 1 284 ? 20.957 -13.699 -13.600 1.00 89.69 284 PHE A O 1
ATOM 2149 N N . ASP A 1 285 ? 20.539 -14.347 -11.486 1.00 91.62 285 ASP A N 1
ATOM 2150 C CA . ASP A 1 285 ? 21.529 -15.420 -11.406 1.00 91.62 285 ASP A CA 1
ATOM 2151 C C . ASP A 1 285 ? 20.886 -16.820 -11.319 1.00 91.62 285 ASP A C 1
ATOM 2153 O O . ASP A 1 285 ? 19.672 -16.994 -11.455 1.00 91.62 285 ASP A O 1
ATOM 2157 N N . GLU A 1 286 ? 21.716 -17.848 -11.122 1.00 90.44 286 GLU A N 1
ATOM 2158 C CA . GLU A 1 286 ? 21.268 -19.239 -11.012 1.00 90.44 286 GLU A CA 1
ATOM 2159 C C . GLU A 1 286 ? 20.368 -19.478 -9.786 1.00 90.44 286 GLU A C 1
ATOM 2161 O O . GLU A 1 286 ? 19.433 -20.275 -9.856 1.00 90.44 286 GLU A O 1
ATOM 2166 N N . GLU A 1 287 ? 20.599 -18.779 -8.671 1.00 90.31 287 GLU A N 1
ATOM 2167 C CA . GLU A 1 287 ? 19.779 -18.919 -7.464 1.00 90.31 287 GLU A CA 1
ATOM 2168 C C . GLU A 1 287 ? 18.368 -18.380 -7.716 1.00 90.31 287 GLU A C 1
ATOM 2170 O O . GLU A 1 287 ? 17.376 -19.069 -7.457 1.00 90.31 287 GLU A O 1
ATOM 2175 N N . VAL A 1 288 ? 18.273 -17.186 -8.305 1.00 91.06 288 VAL A N 1
ATOM 2176 C CA . VAL A 1 288 ? 16.998 -16.585 -8.709 1.00 91.06 288 VAL A CA 1
ATOM 2177 C C . VAL A 1 288 ? 16.290 -17.455 -9.746 1.00 91.06 288 VAL A C 1
ATOM 2179 O O . VAL A 1 288 ? 15.099 -17.737 -9.592 1.00 91.06 288 VAL A O 1
ATOM 2182 N N . ALA A 1 289 ? 17.009 -17.942 -10.760 1.00 89.81 289 ALA A N 1
ATOM 2183 C CA . ALA A 1 289 ? 16.451 -18.856 -11.749 1.00 89.81 289 ALA A CA 1
ATOM 2184 C C . ALA A 1 289 ? 15.894 -20.125 -11.085 1.00 89.81 289 ALA A C 1
ATOM 2186 O O . ALA A 1 289 ? 14.770 -20.518 -11.377 1.00 89.81 289 ALA A O 1
ATOM 2187 N N . ASN A 1 290 ? 16.606 -20.726 -10.128 1.00 89.44 290 ASN A N 1
ATOM 2188 C CA . ASN A 1 290 ? 16.147 -21.913 -9.401 1.00 89.44 290 ASN A CA 1
ATOM 2189 C C . ASN A 1 290 ? 14.889 -21.664 -8.556 1.00 89.44 290 ASN A C 1
ATOM 2191 O O . ASN A 1 290 ? 14.034 -22.549 -8.453 1.00 89.44 290 ASN A O 1
ATOM 2195 N N . VAL A 1 291 ? 14.745 -20.474 -7.964 1.00 89.06 291 VAL A N 1
ATOM 2196 C CA . VAL A 1 291 ? 13.511 -20.083 -7.265 1.00 89.06 291 VAL A CA 1
ATOM 2197 C C . VAL A 1 291 ? 12.354 -19.969 -8.258 1.00 89.06 291 VAL A C 1
ATOM 2199 O O . VAL A 1 291 ? 11.285 -20.530 -8.014 1.00 89.06 291 VAL A O 1
ATOM 2202 N N . LEU A 1 292 ? 12.570 -19.297 -9.391 1.00 87.62 292 LEU A N 1
ATOM 2203 C CA . LEU A 1 292 ? 11.541 -19.051 -10.405 1.00 87.62 292 LEU A CA 1
ATOM 2204 C C . LEU A 1 292 ? 11.180 -20.298 -11.224 1.00 87.62 292 LEU A C 1
ATOM 2206 O O . LEU A 1 292 ? 10.026 -20.453 -11.616 1.00 87.62 292 LEU A O 1
ATOM 2210 N N . ASN A 1 293 ? 12.115 -21.231 -11.414 1.00 86.31 293 ASN A N 1
ATOM 2211 C CA . ASN A 1 293 ? 11.906 -22.480 -12.150 1.00 86.31 293 ASN A CA 1
ATOM 2212 C C . ASN A 1 293 ? 10.771 -23.325 -11.557 1.00 86.31 293 ASN A C 1
ATOM 2214 O O . ASN A 1 293 ? 10.070 -24.024 -12.286 1.00 86.31 293 ASN A O 1
ATOM 2218 N N . ARG A 1 294 ? 10.521 -23.201 -10.248 1.00 82.81 294 ARG A N 1
ATOM 2219 C CA . ARG A 1 294 ? 9.393 -23.854 -9.558 1.00 82.81 294 ARG A CA 1
ATOM 2220 C C . ARG A 1 294 ? 8.027 -23.364 -10.047 1.00 82.81 294 ARG A C 1
ATOM 2222 O O . ARG A 1 294 ? 7.031 -24.063 -9.886 1.00 82.81 294 ARG A O 1
ATOM 2229 N N . PHE A 1 295 ? 7.985 -22.174 -10.641 1.00 79.38 295 PHE A N 1
ATOM 2230 C CA . PHE A 1 295 ? 6.779 -21.522 -11.142 1.00 79.38 295 PHE A CA 1
ATOM 2231 C C . PHE A 1 295 ? 6.596 -21.707 -12.656 1.00 79.38 295 PHE A C 1
ATOM 2233 O O . PHE A 1 295 ? 5.497 -21.470 -13.150 1.00 79.38 295 PHE A O 1
ATOM 2240 N N . LEU A 1 296 ? 7.614 -22.186 -13.389 1.00 77.88 296 LEU A N 1
ATOM 2241 C CA . LEU A 1 296 ? 7.562 -22.351 -14.851 1.00 77.88 296 LEU A CA 1
ATOM 2242 C C . LEU A 1 296 ? 6.435 -23.275 -15.317 1.00 77.88 296 LEU A C 1
ATOM 2244 O O . LEU A 1 296 ? 5.819 -23.004 -16.337 1.00 77.88 296 LEU A O 1
ATOM 2248 N N . ALA A 1 297 ? 6.111 -24.326 -14.559 1.00 74.31 297 ALA A N 1
ATOM 2249 C CA . ALA A 1 297 ? 4.995 -25.221 -14.889 1.00 74.31 297 ALA A CA 1
ATOM 2250 C C . ALA A 1 297 ? 3.619 -24.519 -14.879 1.00 74.31 297 ALA A C 1
ATOM 2252 O O . ALA A 1 297 ? 2.640 -25.074 -15.371 1.00 74.31 297 ALA A O 1
ATOM 2253 N N . TYR A 1 298 ? 3.552 -23.312 -14.314 1.00 73.25 298 TYR A N 1
ATOM 2254 C CA . TYR A 1 298 ? 2.364 -22.469 -14.205 1.00 73.25 298 TYR A CA 1
ATOM 2255 C C . TYR A 1 298 ? 2.489 -21.181 -15.032 1.00 73.25 298 TYR A C 1
ATOM 2257 O O . TYR A 1 298 ? 1.752 -20.215 -14.798 1.00 73.25 298 TYR A O 1
ATOM 2265 N N . SER A 1 299 ? 3.449 -21.123 -15.964 1.00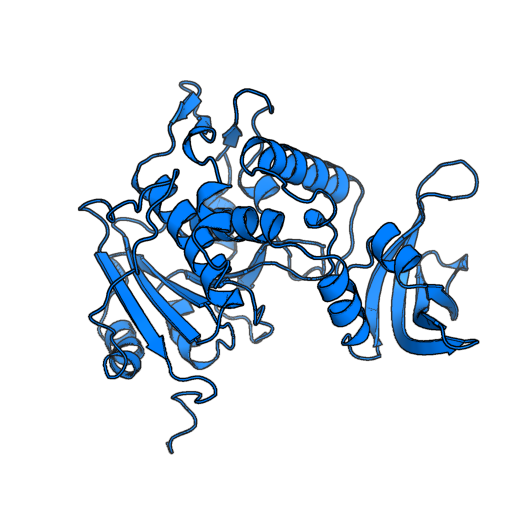 70.06 299 SER A N 1
ATOM 2266 C CA . SER A 1 299 ? 3.518 -20.025 -16.922 1.00 70.06 299 SER A CA 1
ATOM 2267 C C . SER A 1 299 ? 2.246 -20.030 -17.754 1.00 70.06 299 SER A C 1
ATOM 2269 O O . SER A 1 299 ? 1.886 -21.047 -18.349 1.00 70.06 299 SER A O 1
ATOM 2271 N N . VAL A 1 300 ? 1.562 -18.895 -17.787 1.00 63.34 300 VAL A N 1
ATOM 2272 C CA . VAL A 1 300 ? 0.418 -18.723 -18.671 1.00 63.34 300 VAL A CA 1
ATOM 2273 C C . VAL A 1 300 ? 0.924 -17.969 -19.890 1.00 63.34 300 VAL A C 1
ATOM 2275 O O . VAL A 1 300 ? 1.329 -16.816 -19.776 1.00 63.34 300 VAL A O 1
ATOM 2278 N N . ASP A 1 301 ? 0.927 -18.638 -21.045 1.00 52.28 301 ASP A N 1
ATOM 2279 C CA . ASP A 1 301 ? 1.250 -18.006 -22.334 1.00 52.28 301 ASP A CA 1
ATOM 2280 C C . ASP A 1 301 ? 0.184 -16.975 -22.742 1.00 52.28 301 ASP A C 1
ATOM 2282 O O . ASP A 1 301 ? 0.447 -16.073 -23.539 1.00 52.28 301 ASP A O 1
ATOM 2286 N N . GLU A 1 302 ? -1.020 -17.062 -22.167 1.00 45.78 302 GLU A N 1
ATOM 2287 C CA . GLU A 1 302 ? -1.975 -15.959 -22.192 1.00 45.78 302 GLU A CA 1
ATOM 2288 C C . GLU A 1 302 ? -1.428 -14.833 -21.304 1.00 45.78 302 GLU A C 1
ATOM 2290 O O . GLU A 1 302 ? -1.535 -14.877 -20.078 1.00 45.78 302 GLU A O 1
ATOM 2295 N N . GLY A 1 303 ? -0.767 -13.859 -21.932 1.00 53.28 303 GLY A N 1
ATOM 2296 C CA . GLY A 1 303 ? -0.143 -12.715 -21.272 1.00 53.28 303 GLY A CA 1
ATOM 2297 C C . GLY A 1 303 ? -1.108 -11.859 -20.440 1.00 53.28 303 GLY A C 1
ATOM 2298 O O . GLY A 1 303 ? -2.203 -12.261 -20.053 1.00 53.28 303 GLY A O 1
ATOM 2299 N N . ILE A 1 304 ? -0.706 -10.626 -20.128 1.00 55.50 304 ILE A N 1
ATOM 2300 C CA . ILE A 1 304 ? -1.597 -9.674 -19.454 1.00 55.50 304 ILE A CA 1
ATOM 2301 C C . ILE A 1 304 ? -2.856 -9.496 -20.310 1.00 55.50 304 ILE A C 1
ATOM 2303 O O . ILE A 1 304 ? -2.809 -8.804 -21.323 1.00 55.50 304 ILE A O 1
ATOM 2307 N N . HIS A 1 305 ? -3.962 -10.134 -19.904 1.00 50.97 305 HIS A N 1
ATOM 2308 C CA . HIS A 1 305 ? -5.244 -10.010 -20.592 1.00 50.97 305 HIS A CA 1
ATOM 2309 C C . HIS A 1 305 ? -5.630 -8.534 -20.646 1.00 50.97 305 HIS A C 1
ATOM 2311 O O . HIS A 1 305 ? -5.797 -7.867 -19.618 1.00 50.97 305 HIS A O 1
ATOM 2317 N N . VAL A 1 306 ? -5.653 -8.051 -21.884 1.00 51.91 306 VAL A N 1
ATOM 2318 C CA . VAL A 1 306 ? -5.760 -6.659 -22.298 1.00 51.91 306 VAL A CA 1
ATOM 2319 C C . VAL A 1 306 ? -7.201 -6.216 -22.102 1.00 51.91 306 VAL A C 1
ATOM 2321 O O . VAL A 1 306 ? -8.110 -6.770 -22.713 1.00 51.91 306 VAL A O 1
ATOM 2324 N N . GLY A 1 307 ? -7.412 -5.218 -21.252 1.00 49.72 307 GLY A N 1
ATOM 2325 C CA . GLY A 1 307 ? -8.682 -4.506 -21.210 1.00 49.72 307 GLY A CA 1
ATOM 2326 C C . GLY A 1 307 ? -8.784 -3.535 -22.381 1.00 49.72 307 GLY A C 1
ATOM 2327 O O . GLY A 1 307 ? -7.859 -2.752 -22.607 1.00 49.72 307 GLY A O 1
ATOM 2328 N N . GLU A 1 308 ? -9.900 -3.539 -23.109 1.00 47.66 308 GLU A N 1
ATOM 2329 C CA . GLU A 1 308 ? -10.248 -2.438 -24.013 1.00 47.66 308 GLU A CA 1
ATOM 2330 C C . GLU A 1 308 ? -10.726 -1.250 -23.154 1.00 47.66 308 GLU A C 1
ATOM 2332 O O . GLU A 1 308 ? -11.756 -1.332 -22.484 1.00 47.66 308 GLU A O 1
ATOM 2337 N N . GLY A 1 309 ? -9.972 -0.144 -23.100 1.00 57.31 309 GLY A N 1
ATOM 2338 C CA . GLY A 1 309 ? -10.317 0.976 -22.217 1.00 57.31 309 GLY A CA 1
ATOM 2339 C C . GLY A 1 309 ? -9.515 2.264 -22.424 1.00 57.31 309 GLY A C 1
ATOM 2340 O O . GLY A 1 309 ? -8.561 2.313 -23.193 1.00 57.31 309 GLY A O 1
ATOM 2341 N N . VAL A 1 310 ? -9.930 3.318 -21.705 1.00 54.53 310 VAL A N 1
ATOM 2342 C CA . VAL A 1 310 ? -9.400 4.701 -21.786 1.00 54.53 310 VAL A CA 1
ATOM 2343 C C . VAL A 1 310 ? -7.927 4.802 -21.359 1.00 54.53 310 VAL A C 1
ATOM 2345 O O . VAL A 1 310 ? -7.218 5.692 -21.817 1.00 54.53 310 VAL A O 1
ATOM 2348 N N . ASN A 1 311 ? -7.448 3.850 -20.553 1.00 61.88 311 ASN A N 1
ATOM 2349 C CA . ASN A 1 311 ? -6.027 3.624 -20.303 1.00 61.88 311 ASN A CA 1
ATOM 2350 C C . ASN A 1 311 ? -5.585 2.363 -21.045 1.00 61.88 311 ASN A C 1
ATOM 2352 O O . ASN A 1 311 ? -5.730 1.268 -20.486 1.00 61.88 311 ASN A O 1
ATOM 2356 N N . PRO A 1 312 ? -5.087 2.485 -22.287 1.00 60.84 312 PRO A N 1
ATOM 2357 C CA . PRO A 1 312 ? -4.651 1.325 -23.037 1.00 60.84 312 PRO A CA 1
ATOM 2358 C C . PRO A 1 312 ? -3.515 0.624 -22.295 1.00 60.84 312 PRO A C 1
ATOM 2360 O O . PRO A 1 312 ? -2.728 1.242 -21.569 1.00 60.84 312 PRO A O 1
ATOM 2363 N N . VAL A 1 313 ? -3.451 -0.690 -22.483 1.00 61.91 313 VAL A N 1
ATOM 2364 C CA . VAL A 1 313 ? -2.309 -1.491 -22.054 1.00 61.91 313 VAL A CA 1
ATOM 2365 C C . VAL A 1 313 ? -1.037 -0.851 -22.583 1.00 61.91 313 VAL A C 1
ATOM 2367 O O . VAL A 1 313 ? -0.928 -0.543 -23.769 1.00 61.91 313 VAL A O 1
ATOM 2370 N N . ILE A 1 314 ? -0.082 -0.650 -21.684 1.00 67.69 314 ILE A N 1
ATOM 2371 C CA . ILE A 1 314 ? 1.246 -0.208 -22.068 1.00 67.69 314 ILE A CA 1
ATOM 2372 C C . ILE A 1 314 ? 2.069 -1.471 -22.245 1.00 67.69 314 ILE A C 1
ATOM 2374 O O . ILE A 1 314 ? 2.312 -2.203 -21.282 1.00 67.69 314 ILE A O 1
ATOM 2378 N N . GLU A 1 315 ? 2.460 -1.753 -23.485 1.00 77.88 315 GLU A N 1
ATOM 2379 C CA . GLU A 1 315 ? 3.503 -2.742 -23.734 1.00 77.88 315 GLU A CA 1
ATOM 2380 C C . GLU A 1 315 ? 4.725 -2.372 -22.887 1.00 77.88 315 GLU A C 1
ATOM 2382 O O . GLU A 1 315 ? 5.088 -1.189 -22.841 1.00 77.88 315 GLU A O 1
ATOM 2387 N N . PRO A 1 316 ? 5.348 -3.334 -22.181 1.00 81.88 316 PRO A N 1
ATOM 2388 C CA . PRO A 1 316 ? 6.563 -3.034 -21.444 1.00 81.88 316 PRO A CA 1
ATOM 2389 C C . PRO A 1 316 ? 7.557 -2.351 -22.394 1.00 81.88 316 PRO A C 1
ATOM 2391 O O . PRO A 1 316 ? 7.745 -2.826 -23.518 1.00 81.88 316 PRO A O 1
ATOM 2394 N N . PRO A 1 317 ? 8.180 -1.228 -21.987 1.00 86.06 317 PRO A N 1
ATOM 2395 C CA . PRO A 1 317 ? 9.237 -0.611 -22.773 1.00 86.06 317 PRO A CA 1
ATOM 2396 C C . PRO A 1 317 ? 10.278 -1.653 -23.181 1.00 86.06 317 PRO A C 1
ATOM 2398 O O . PRO A 1 317 ? 10.549 -2.572 -22.417 1.00 86.06 317 PRO A O 1
ATOM 2401 N N . THR A 1 318 ? 10.923 -1.485 -24.335 1.00 84.81 318 THR A N 1
ATOM 2402 C CA . THR A 1 318 ? 11.883 -2.469 -24.883 1.00 84.81 318 THR A CA 1
ATOM 2403 C C . THR A 1 318 ? 13.053 -2.813 -23.955 1.00 84.81 318 THR A C 1
ATOM 2405 O O . THR A 1 318 ? 13.733 -3.812 -24.161 1.00 84.81 318 THR A O 1
ATOM 2408 N N . SER A 1 319 ? 13.305 -1.986 -22.941 1.00 82.56 319 SER A N 1
ATOM 2409 C CA . SER A 1 319 ? 14.309 -2.206 -21.904 1.00 82.56 319 SER A CA 1
ATOM 2410 C C . SER A 1 319 ? 13.821 -3.046 -20.714 1.00 82.56 319 SER A C 1
ATOM 2412 O O . SER A 1 319 ? 14.620 -3.346 -19.831 1.00 82.56 319 SER A O 1
ATOM 2414 N N . ILE A 1 320 ? 12.536 -3.402 -20.658 1.00 85.44 320 ILE A N 1
ATOM 2415 C CA . ILE A 1 320 ? 11.909 -4.174 -19.585 1.00 85.44 320 ILE A CA 1
ATOM 2416 C C . ILE A 1 320 ? 11.448 -5.516 -20.142 1.00 85.44 320 ILE A C 1
ATOM 2418 O O . ILE A 1 320 ? 10.631 -5.572 -21.057 1.00 85.44 320 ILE A O 1
ATOM 2422 N N . ASN A 1 321 ? 11.904 -6.603 -19.522 1.00 85.00 321 ASN A N 1
ATOM 2423 C CA . ASN A 1 321 ? 11.347 -7.930 -19.774 1.00 85.00 321 ASN A CA 1
ATOM 2424 C C . ASN A 1 321 ? 10.391 -8.287 -18.638 1.00 85.00 321 ASN A C 1
ATOM 2426 O O . ASN A 1 321 ? 10.705 -8.042 -17.472 1.00 85.00 321 ASN A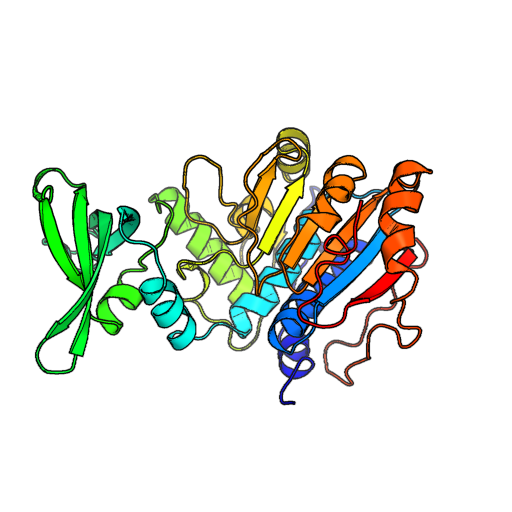 O 1
ATOM 2430 N N . SER A 1 322 ? 9.238 -8.875 -18.955 1.00 86.44 322 SER A N 1
ATOM 2431 C CA . SER A 1 322 ? 8.293 -9.324 -17.931 1.00 86.44 322 SER A CA 1
ATOM 2432 C C . SER A 1 322 ? 7.707 -10.694 -18.245 1.00 86.44 322 SER A C 1
ATOM 2434 O O . SER A 1 322 ? 7.469 -11.021 -19.404 1.00 86.44 322 SER A O 1
ATOM 2436 N N . PHE A 1 323 ? 7.489 -11.484 -17.196 1.00 84.12 323 PHE A N 1
ATOM 2437 C CA . PHE A 1 323 ? 6.938 -12.837 -17.250 1.00 84.12 323 PHE A CA 1
ATOM 2438 C C . PHE A 1 323 ? 5.842 -12.971 -16.198 1.00 84.12 323 PHE A C 1
ATOM 2440 O O . PHE A 1 323 ? 5.992 -12.447 -15.092 1.00 84.12 323 PHE A O 1
ATOM 2447 N N . ILE A 1 324 ? 4.751 -13.670 -16.512 1.00 82.38 324 ILE A N 1
ATOM 2448 C CA . ILE A 1 324 ? 3.612 -13.821 -15.599 1.00 82.38 324 ILE A CA 1
ATOM 2449 C C . ILE A 1 324 ? 3.271 -15.293 -15.417 1.00 82.38 324 ILE A C 1
ATOM 2451 O O . ILE A 1 324 ? 3.136 -16.052 -16.372 1.00 82.38 324 ILE A O 1
ATOM 2455 N N . PHE A 1 325 ? 3.092 -15.667 -14.158 1.00 79.56 325 PHE A N 1
ATOM 2456 C CA . PHE A 1 325 ? 2.705 -16.997 -13.721 1.00 79.56 325 PHE A CA 1
ATOM 2457 C C . PHE A 1 325 ? 1.352 -16.898 -13.015 1.00 79.56 325 PHE A C 1
ATOM 2459 O O . PHE A 1 325 ? 1.190 -16.074 -12.106 1.00 79.56 325 PHE A O 1
ATOM 2466 N N . ALA A 1 326 ? 0.382 -17.725 -13.411 1.00 79.69 326 ALA A N 1
ATOM 2467 C CA . ALA A 1 326 ? -0.895 -17.839 -12.708 1.00 79.69 326 ALA A CA 1
ATOM 2468 C C . ALA A 1 326 ? -0.918 -19.149 -11.926 1.00 79.69 326 ALA A C 1
ATOM 2470 O O . ALA A 1 326 ? -0.865 -20.238 -12.489 1.00 79.69 326 ALA A O 1
ATOM 2471 N N . LEU A 1 327 ? -0.991 -19.033 -10.608 1.00 72.56 327 LEU A N 1
ATOM 2472 C CA . LEU A 1 327 ? -0.952 -20.152 -9.687 1.00 72.56 327 LEU A CA 1
ATOM 2473 C C . LEU A 1 327 ? -2.371 -20.586 -9.306 1.00 72.56 327 LEU A C 1
ATOM 2475 O O . LEU A 1 327 ? -3.222 -19.727 -9.038 1.00 72.56 327 LEU A O 1
ATOM 2479 N N . PRO A 1 328 ? -2.636 -21.904 -9.249 1.00 66.62 328 PRO A N 1
ATOM 2480 C CA . PRO A 1 328 ? -3.920 -22.421 -8.797 1.00 66.62 328 PRO A CA 1
ATOM 2481 C C . PRO A 1 328 ? -4.200 -21.987 -7.351 1.00 66.62 328 PRO A C 1
ATOM 2483 O O . PRO A 1 328 ? -3.296 -21.929 -6.516 1.00 66.62 328 PRO A O 1
ATOM 2486 N N . GLU A 1 329 ? -5.460 -21.671 -7.045 1.00 63.66 329 GLU A N 1
ATOM 2487 C CA . GLU A 1 329 ? -5.861 -21.266 -5.694 1.00 63.66 329 GLU A CA 1
ATOM 2488 C C . GLU A 1 329 ? -5.594 -22.381 -4.671 1.00 63.66 329 GLU A C 1
ATOM 2490 O O . GLU A 1 329 ? -5.914 -23.546 -4.905 1.00 63.66 329 GLU A O 1
ATOM 2495 N N . GLY A 1 330 ? -5.026 -22.019 -3.516 1.00 56.81 330 GLY A N 1
ATOM 2496 C CA . GLY A 1 330 ? -4.937 -22.908 -2.352 1.00 56.81 330 GLY A CA 1
ATOM 2497 C C . GLY A 1 330 ? -3.840 -23.976 -2.385 1.00 56.81 330 GLY A C 1
ATOM 2498 O O . GLY A 1 330 ? -3.847 -24.845 -1.520 1.00 56.81 330 GLY A O 1
ATOM 2499 N N . LYS A 1 331 ? -2.897 -23.930 -3.335 1.00 51.25 331 LYS A N 1
ATOM 2500 C CA . LYS A 1 331 ? -1.656 -24.711 -3.245 1.00 51.25 331 LYS A CA 1
ATOM 2501 C C . LYS A 1 331 ? -0.490 -23.785 -2.944 1.00 51.25 331 LYS A C 1
ATOM 2503 O O . LYS A 1 331 ? -0.027 -23.070 -3.835 1.00 51.25 331 LYS A O 1
ATOM 2508 N N . ASP A 1 332 ? 0.023 -23.838 -1.719 1.00 54.50 332 ASP A N 1
ATOM 2509 C CA . ASP A 1 332 ? 1.416 -23.474 -1.525 1.00 54.50 332 ASP A CA 1
ATOM 2510 C C . ASP A 1 332 ? 2.235 -24.509 -2.295 1.00 54.50 332 ASP A C 1
ATOM 2512 O O . ASP A 1 332 ? 2.189 -25.707 -2.028 1.00 54.50 332 ASP A O 1
ATOM 2516 N N . ILE A 1 333 ? 2.962 -24.053 -3.318 1.00 56.09 333 ILE A N 1
ATOM 2517 C CA . ILE A 1 333 ? 3.832 -24.908 -4.151 1.00 56.09 333 ILE A CA 1
ATOM 2518 C C . ILE A 1 333 ? 4.860 -25.663 -3.277 1.00 56.09 333 ILE A C 1
ATOM 2520 O O . ILE A 1 333 ? 5.460 -26.638 -3.715 1.00 56.09 333 ILE A O 1
ATOM 2524 N N . PHE A 1 334 ? 5.028 -25.226 -2.027 1.00 55.59 334 PHE A N 1
ATOM 2525 C CA . PHE A 1 334 ? 5.961 -25.733 -1.032 1.00 55.59 334 PHE A CA 1
ATOM 2526 C C . PHE A 1 334 ? 5.369 -26.807 -0.102 1.00 55.59 334 PHE A C 1
ATOM 2528 O O . PHE A 1 334 ? 6.124 -27.364 0.686 1.00 55.59 334 PHE A O 1
ATOM 2535 N N . ASP A 1 335 ? 4.078 -27.145 -0.218 1.00 53.12 335 ASP A N 1
ATOM 2536 C CA . ASP A 1 335 ? 3.446 -28.223 0.570 1.00 53.12 335 ASP A CA 1
ATOM 2537 C C . ASP A 1 335 ? 3.669 -29.629 -0.031 1.00 53.12 335 ASP A C 1
ATOM 2539 O O . ASP A 1 335 ? 3.208 -30.633 0.514 1.00 53.12 335 ASP A O 1
ATOM 2543 N N . GLY A 1 336 ? 4.376 -29.726 -1.162 1.00 48.50 336 GLY A N 1
ATOM 2544 C CA . GLY A 1 336 ? 4.842 -30.993 -1.726 1.00 48.50 336 GLY A CA 1
ATOM 2545 C C . GLY A 1 336 ? 6.214 -31.368 -1.164 1.00 48.50 336 GLY A C 1
ATOM 2546 O O . GLY A 1 336 ? 7.192 -30.720 -1.517 1.00 48.50 336 GLY A O 1
ATOM 2547 N N . GLU A 1 337 ? 6.235 -32.386 -0.298 1.00 40.03 337 GLU A N 1
ATOM 2548 C CA . GLU A 1 337 ? 7.377 -33.122 0.283 1.00 40.03 337 GLU A CA 1
ATOM 2549 C C . GLU A 1 337 ? 8.797 -32.651 -0.119 1.00 40.03 337 GLU A C 1
ATOM 2551 O O . GLU A 1 337 ? 9.258 -32.881 -1.240 1.00 40.03 337 GLU A O 1
ATOM 2556 N N . ILE A 1 338 ? 9.507 -32.060 0.855 1.00 39.97 338 ILE A N 1
ATOM 2557 C CA . ILE A 1 338 ? 10.977 -32.136 0.974 1.00 39.97 338 ILE A CA 1
ATOM 2558 C C . ILE A 1 338 ? 11.314 -33.397 1.768 1.00 39.97 338 ILE A C 1
ATOM 2560 O O . ILE A 1 338 ? 10.660 -33.598 2.819 1.00 39.97 338 ILE A O 1
#

Organism: NCBI:txid488447